Protein AF-A0A511AZ63-F1 (afdb_monomer_lite)

Organism: NCBI:txid656744

Foldseek 3Di:
DDDDPPPVVVVVVVVVVVVVVVVVVVVVVVVVVVVVVVVVVVVVQVVLLVVLLVVLVVLLVVLQVLVVQLLVLLVVLVVVLVCVVVVNDDPVRNLVSLQVSLVSNLVSLLSSLVSLVVSLVSLVPDPHDPVSSLVSNVSSLVSHDPVVVCCLLPVVRCPVSCVSCVVNNPPVVCSSVSCLVSVVSCVVVVHPVVSNVVSVVVVSCVVNVPD

Secondary structure (DSSP, 8-state):
----SSHHHHHHHHHHHHHHHHHHHHHHHHHHHHHHHHHHHHHHHHHHHHHHHHHHHHHHHHHHHHHHHHHHHHHHHHHHHHHHHTT-S-HHHHHHHHHHHHHHHHHHHHHHHHHHHHHHHHHHTSSS-HHHHHHHHHHHHHTS-HHHHHHHHH-TTTHHHHHHTGGG-TTHHHHTHHHHHHHHHHHHTTTTHHHHHHHHHTTTTGGGS--

Sequence (211 aa):
MCSGENTEKWGDLATWAGSGVSCLALIAAITATIWSKNASDVANENSTFLSLNSLVELESQKFSLEYEKMKNNVIDFKQKIRCIHAGSISIEETHRFSLEAWGEINRNSLKMNHIFIKAKDNILYAKISSSSREKLMKNFLESIDYEFIFEALFQNLTKDVIECCKENFFGSEMFYENYKSIVLEMNNFGMYSLLFDQAKKNGNIDYLKSV

Radius of gyration: 32.26 Å; chains: 1; bounding box: 73×32×116 Å

pLDDT: mean 83.82, std 12.58, range [35.44, 96.94]

Structure (mmCIF, N/CA/C/O backbone):
data_AF-A0A511AZ63-F1
#
_entry.id   AF-A0A511AZ63-F1
#
loop_
_atom_site.group_PDB
_atom_site.id
_atom_site.type_symbol
_atom_site.label_atom_id
_atom_site.label_alt_id
_atom_site.label_comp_id
_atom_site.label_asym_id
_atom_site.label_entity_id
_atom_site.label_seq_id
_atom_site.pdbx_PDB_ins_code
_atom_site.Cartn_x
_atom_site.Cartn_y
_atom_site.Cartn_z
_atom_site.occupancy
_atom_site.B_iso_or_equiv
_atom_site.auth_seq_id
_atom_site.auth_comp_id
_atom_site.auth_asym_id
_atom_site.auth_atom_id
_atom_site.pdbx_PDB_model_num
ATOM 1 N N . MET A 1 1 ? -48.445 -8.341 84.308 1.00 40.50 1 MET A N 1
ATOM 2 C CA . MET A 1 1 ? -48.831 -8.499 82.892 1.00 40.50 1 MET A CA 1
ATOM 3 C C . MET A 1 1 ? -48.084 -7.432 82.118 1.00 40.50 1 MET A C 1
ATOM 5 O O . MET A 1 1 ? -48.516 -6.292 82.094 1.00 40.50 1 MET A O 1
ATOM 9 N N . CYS A 1 2 ? -46.892 -7.771 81.633 1.00 47.88 2 CYS A N 1
ATOM 10 C CA . CYS A 1 2 ? -46.063 -6.873 80.835 1.00 47.88 2 CYS A CA 1
ATOM 11 C C . CYS A 1 2 ? -46.091 -7.327 79.378 1.00 47.88 2 CYS A C 1
ATOM 13 O O . CYS A 1 2 ? -46.213 -8.523 79.121 1.00 47.88 2 CYS A O 1
ATOM 15 N N . SER A 1 3 ? -45.807 -6.370 78.496 1.00 47.50 3 SER A N 1
ATOM 16 C CA . SER A 1 3 ? -45.316 -6.551 77.126 1.00 47.50 3 SER A CA 1
ATOM 17 C C . SER A 1 3 ? -46.386 -6.599 76.036 1.00 47.50 3 SER A C 1
ATOM 19 O O . SER A 1 3 ? -46.916 -7.655 75.708 1.00 47.50 3 SER A O 1
ATOM 21 N N . GLY A 1 4 ? -46.644 -5.434 75.437 1.00 49.94 4 GLY A N 1
ATOM 22 C CA . GLY A 1 4 ? -47.417 -5.305 74.197 1.00 49.94 4 GLY A CA 1
ATOM 23 C C . GLY A 1 4 ? -47.075 -4.079 73.338 1.00 49.94 4 GLY A C 1
ATOM 24 O O . GLY A 1 4 ? -47.378 -4.084 72.157 1.00 49.94 4 GLY A O 1
ATOM 25 N N . GLU A 1 5 ? -46.402 -3.051 73.868 1.00 49.34 5 GLU A N 1
ATOM 26 C CA . GLU A 1 5 ? -46.324 -1.744 73.179 1.00 49.34 5 GLU A CA 1
ATOM 27 C C . GLU A 1 5 ? -45.046 -1.460 72.374 1.00 49.34 5 GLU A C 1
ATOM 29 O O . GLU A 1 5 ? -44.965 -0.435 71.703 1.00 49.34 5 GLU A O 1
ATOM 34 N N . ASN A 1 6 ? -44.043 -2.344 72.376 1.00 51.75 6 ASN A N 1
ATOM 35 C CA . ASN A 1 6 ? -42.786 -2.053 71.672 1.00 51.75 6 ASN A CA 1
ATOM 36 C C . ASN A 1 6 ? -42.679 -2.667 70.271 1.00 51.75 6 ASN A C 1
ATOM 38 O O . ASN A 1 6 ? -41.816 -2.241 69.515 1.00 51.75 6 ASN A O 1
ATOM 42 N N . THR A 1 7 ? -43.516 -3.630 69.882 1.00 51.81 7 THR A N 1
ATOM 43 C CA . THR A 1 7 ? -43.310 -4.417 68.649 1.00 51.81 7 THR A CA 1
ATOM 44 C C . THR A 1 7 ? -43.573 -3.658 67.344 1.00 51.81 7 THR A C 1
ATOM 46 O O . THR A 1 7 ? -42.934 -3.971 66.342 1.00 51.81 7 THR A O 1
ATOM 49 N N . GLU A 1 8 ? -44.422 -2.625 67.337 1.00 52.34 8 GLU A N 1
ATOM 50 C CA . GLU A 1 8 ? -44.726 -1.850 66.118 1.00 52.34 8 GLU A CA 1
ATOM 51 C C . GLU A 1 8 ? -43.558 -0.955 65.667 1.00 52.34 8 GLU A C 1
ATOM 53 O O . GLU A 1 8 ? -43.240 -0.902 64.480 1.00 52.34 8 GLU A O 1
ATOM 58 N N . LYS A 1 9 ? -42.826 -0.332 66.604 1.00 52.78 9 LYS A N 1
ATOM 59 C CA . LYS A 1 9 ? -41.678 0.539 66.273 1.00 52.78 9 LYS A CA 1
ATOM 60 C C . LYS A 1 9 ? -40.495 -0.211 65.655 1.00 52.78 9 LYS A C 1
ATOM 62 O O . LYS A 1 9 ? -39.755 0.368 64.863 1.00 52.78 9 LYS A O 1
ATOM 67 N N . TRP A 1 10 ? -40.302 -1.484 66.005 1.00 54.12 10 TRP A N 1
ATOM 68 C CA . TRP A 1 10 ? -39.239 -2.315 65.425 1.00 54.12 10 TRP A CA 1
ATOM 69 C C . TRP A 1 10 ? -39.608 -2.849 64.035 1.00 54.12 10 TRP A C 1
ATOM 71 O O . TRP A 1 10 ? -38.717 -3.019 63.204 1.00 54.12 10 TRP A O 1
ATOM 81 N N . GLY A 1 11 ? -40.901 -3.066 63.761 1.00 58.62 11 GLY A N 1
ATOM 82 C CA . GLY A 1 11 ? -41.400 -3.501 62.452 1.00 58.62 11 GLY A CA 1
ATOM 83 C C . GLY A 1 11 ? -41.212 -2.447 61.358 1.00 58.62 11 GLY A C 1
ATOM 84 O O . GLY A 1 11 ? -40.730 -2.766 60.269 1.00 58.62 11 GLY A O 1
ATOM 85 N N . ASP A 1 12 ? -41.489 -1.178 61.667 1.00 59.16 12 ASP A N 1
ATOM 86 C CA . ASP A 1 12 ? -41.253 -0.071 60.730 1.00 59.16 12 ASP A CA 1
ATOM 87 C C . ASP A 1 12 ? -39.757 0.131 60.457 1.00 59.16 12 ASP A C 1
ATOM 89 O O . ASP A 1 12 ? -39.345 0.245 59.301 1.00 59.16 12 ASP A O 1
ATOM 93 N N . LEU A 1 13 ? -38.906 0.083 61.489 1.00 60.66 13 LEU A N 1
ATOM 94 C CA . LEU A 1 13 ? -37.457 0.235 61.319 1.00 60.66 13 LEU A CA 1
ATOM 95 C C . LEU A 1 13 ? -36.847 -0.897 60.473 1.00 60.66 13 LEU A C 1
ATOM 97 O O . LEU A 1 13 ? -35.981 -0.648 59.634 1.00 60.66 13 LEU A O 1
ATOM 101 N N . ALA A 1 14 ? -37.318 -2.134 60.664 1.00 67.75 14 ALA A N 1
ATOM 102 C CA . ALA A 1 14 ? -36.893 -3.293 59.879 1.00 67.75 14 ALA A CA 1
ATOM 103 C C . ALA A 1 14 ? -37.329 -3.190 58.408 1.00 67.75 14 ALA A C 1
ATOM 105 O O . ALA A 1 14 ? -36.574 -3.573 57.514 1.00 67.75 14 ALA A O 1
ATOM 106 N N . THR A 1 15 ? -38.507 -2.620 58.144 1.00 69.12 15 THR A N 1
ATOM 107 C CA . THR A 1 15 ? -39.026 -2.413 56.783 1.00 69.12 15 THR A CA 1
ATOM 108 C C . THR A 1 15 ? -38.248 -1.320 56.044 1.00 69.12 15 THR A C 1
ATOM 110 O O . THR A 1 15 ? -37.902 -1.491 54.874 1.00 69.12 15 THR A O 1
ATOM 113 N N . TRP A 1 16 ? -37.883 -0.234 56.736 1.00 72.38 16 TRP A N 1
ATOM 114 C CA . TRP A 1 16 ? -37.006 0.819 56.206 1.00 72.38 16 TRP A CA 1
ATOM 115 C C . TRP A 1 16 ? -35.566 0.339 55.977 1.00 72.38 16 TRP A C 1
ATOM 117 O O . TRP A 1 16 ? -34.960 0.651 54.951 1.00 72.38 16 TRP A O 1
ATOM 127 N N . ALA A 1 17 ? -35.015 -0.459 56.895 1.00 73.19 17 ALA A N 1
ATOM 128 C CA . ALA A 1 17 ? -33.696 -1.063 56.715 1.00 73.19 17 ALA A CA 1
ATOM 129 C C . ALA A 1 17 ? -33.691 -2.067 55.548 1.00 73.19 17 ALA A C 1
ATOM 131 O O . ALA A 1 17 ? -32.782 -2.050 54.719 1.00 73.19 17 ALA A O 1
ATOM 132 N N . GLY A 1 18 ? -34.733 -2.897 55.434 1.00 73.12 18 GLY A N 1
ATOM 133 C CA . GLY A 1 18 ? -34.903 -3.857 54.344 1.00 73.12 18 GLY A CA 1
ATOM 134 C C . GLY A 1 18 ? -35.032 -3.188 52.976 1.00 73.12 18 GLY A C 1
ATOM 135 O O . GLY A 1 18 ? -34.349 -3.588 52.031 1.00 73.12 18 GLY A O 1
ATOM 136 N N . SER A 1 19 ? -35.838 -2.129 52.858 1.00 76.69 19 SER A N 1
ATOM 137 C CA . SER A 1 19 ? -35.984 -1.374 51.605 1.00 76.69 19 SER A CA 1
ATOM 138 C C . SER A 1 19 ? -34.699 -0.628 51.220 1.00 76.69 19 SER A C 1
ATOM 140 O O . SER A 1 19 ? -34.324 -0.630 50.046 1.00 76.69 19 SER A O 1
ATOM 142 N N . GLY A 1 20 ? -33.961 -0.090 52.198 1.00 77.31 20 GLY A N 1
ATOM 143 C CA . GLY A 1 20 ? -32.645 0.519 51.986 1.00 77.31 20 GLY A CA 1
ATOM 144 C C . GLY A 1 20 ? -31.604 -0.470 51.452 1.00 77.31 20 GLY A C 1
ATOM 145 O O . GLY A 1 20 ? -30.942 -0.192 50.451 1.00 77.31 20 GLY A O 1
ATOM 146 N N . VAL A 1 21 ? -31.504 -1.657 52.058 1.00 81.88 21 VAL A N 1
ATOM 147 C CA . VAL A 1 21 ? -30.599 -2.727 51.595 1.00 81.88 21 VAL A CA 1
ATOM 148 C C . VAL A 1 21 ? -30.997 -3.227 50.203 1.00 81.88 21 VAL A C 1
ATOM 150 O O . VAL A 1 21 ? -30.129 -3.437 49.358 1.00 81.88 21 VAL A O 1
ATOM 153 N N . SER A 1 22 ? -32.298 -3.344 49.925 1.00 79.44 22 SER A N 1
ATOM 154 C CA . SER A 1 22 ? -32.818 -3.738 48.607 1.00 79.44 22 SER A CA 1
ATOM 155 C C . SER A 1 22 ? -32.453 -2.724 47.516 1.00 79.44 22 SER A C 1
ATOM 157 O O . SER A 1 22 ? -32.034 -3.104 46.424 1.00 79.44 22 SER A O 1
ATOM 159 N N . CYS A 1 23 ? -32.569 -1.426 47.815 1.00 81.38 23 CYS A N 1
ATOM 160 C CA . CYS A 1 23 ? -32.193 -0.346 46.903 1.00 81.38 23 CYS A CA 1
ATOM 161 C C . CYS A 1 23 ? -30.683 -0.351 46.614 1.00 81.38 23 CYS A C 1
ATOM 163 O O . CYS A 1 23 ? -30.270 -0.274 45.457 1.00 81.38 23 CYS A O 1
ATOM 165 N N . LEU A 1 24 ? -29.850 -0.529 47.645 1.00 87.12 24 LEU A N 1
ATOM 166 C CA . LEU A 1 24 ? -28.398 -0.655 47.484 1.00 87.12 24 LEU A CA 1
ATOM 167 C C . LEU A 1 24 ? -28.011 -1.891 46.664 1.00 87.12 24 LEU A C 1
ATOM 169 O O . LEU A 1 24 ? -27.142 -1.799 45.797 1.00 87.12 24 LEU A O 1
ATOM 173 N N . ALA A 1 25 ? -28.679 -3.025 46.888 1.00 87.19 25 ALA A N 1
ATOM 174 C CA . ALA A 1 25 ? -28.475 -4.238 46.101 1.00 87.19 25 ALA A CA 1
ATOM 175 C C . ALA A 1 25 ? -28.846 -4.029 44.623 1.00 87.19 25 ALA A C 1
ATOM 177 O O . ALA A 1 25 ? -28.117 -4.477 43.739 1.00 87.19 25 ALA A O 1
ATOM 178 N N . LEU A 1 26 ? -29.928 -3.294 44.339 1.00 87.12 26 LEU A N 1
ATOM 179 C CA . LEU A 1 26 ? -30.325 -2.950 42.973 1.00 87.12 26 LEU A CA 1
ATOM 180 C C . LEU A 1 26 ? -29.300 -2.032 42.294 1.00 87.12 26 LEU A C 1
ATOM 182 O O . LEU A 1 26 ? -28.913 -2.286 41.155 1.00 87.12 26 LEU A O 1
ATOM 186 N N . ILE A 1 27 ? -28.819 -0.999 42.991 1.00 88.50 27 ILE A N 1
ATOM 187 C CA . ILE A 1 27 ? -27.774 -0.103 42.473 1.00 88.50 27 ILE A CA 1
ATOM 188 C C . ILE A 1 27 ? -26.500 -0.899 42.172 1.00 88.50 27 ILE A C 1
ATOM 190 O O . ILE A 1 27 ? -25.939 -0.748 41.090 1.00 88.50 27 ILE A O 1
ATOM 194 N N . ALA A 1 28 ? -26.079 -1.785 43.080 1.00 87.19 28 ALA A N 1
ATOM 195 C CA . ALA A 1 28 ? -24.918 -2.650 42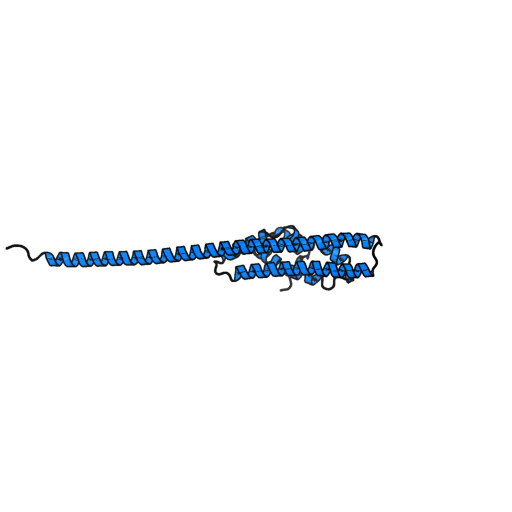.882 1.00 87.19 28 ALA A CA 1
ATOM 196 C C . ALA A 1 28 ? -25.090 -3.611 41.690 1.00 87.19 28 ALA A C 1
ATOM 198 O O . ALA A 1 28 ? -24.151 -3.828 40.926 1.00 87.19 28 ALA A O 1
ATOM 199 N N . ALA A 1 29 ? -26.292 -4.158 41.485 1.00 87.12 29 ALA A N 1
ATOM 200 C CA . ALA A 1 29 ? -26.589 -5.009 40.335 1.00 87.12 29 ALA A CA 1
ATOM 201 C C . ALA A 1 29 ? -26.549 -4.226 39.011 1.00 87.12 29 ALA A C 1
ATOM 203 O O . ALA A 1 29 ? -25.996 -4.705 38.018 1.00 87.12 29 ALA A O 1
ATOM 204 N N . ILE A 1 30 ? -27.086 -3.001 38.992 1.00 86.88 30 ILE A N 1
ATOM 205 C CA . ILE A 1 30 ? -27.048 -2.121 37.817 1.00 86.88 30 ILE A CA 1
ATOM 206 C C . ILE A 1 30 ? -25.603 -1.733 37.489 1.00 86.88 30 ILE A C 1
ATOM 208 O O . ILE A 1 30 ? -25.189 -1.854 36.335 1.00 86.88 30 ILE A O 1
ATOM 212 N N . THR A 1 31 ? -24.808 -1.318 38.481 1.00 88.31 31 THR A N 1
ATOM 213 C CA . THR A 1 31 ? -23.403 -0.944 38.259 1.00 88.31 31 THR A CA 1
ATOM 214 C C . THR A 1 31 ? -22.566 -2.134 37.799 1.00 88.31 31 THR A C 1
ATOM 216 O O . THR A 1 31 ? -21.800 -1.991 36.846 1.00 88.31 31 THR A O 1
ATOM 219 N N . ALA A 1 32 ? -22.769 -3.321 38.379 1.00 88.62 32 ALA A N 1
ATOM 220 C CA . ALA A 1 32 ? -22.121 -4.553 37.932 1.00 88.62 32 ALA A CA 1
ATOM 221 C C . ALA A 1 32 ? -22.497 -4.917 36.487 1.00 88.62 32 ALA A C 1
ATOM 223 O O . ALA A 1 32 ? -21.629 -5.305 35.706 1.00 88.62 32 ALA A O 1
ATOM 224 N N . THR A 1 33 ? -23.763 -4.738 36.098 1.00 87.69 33 THR A N 1
ATOM 225 C CA . THR A 1 33 ? -24.225 -4.992 34.723 1.00 87.69 33 THR A CA 1
ATOM 226 C C . THR A 1 33 ? -23.579 -4.024 33.731 1.00 87.69 33 THR A C 1
ATOM 228 O O . THR A 1 33 ? -23.122 -4.443 32.669 1.00 87.69 33 THR A O 1
ATOM 231 N N . ILE A 1 34 ? -23.480 -2.738 34.084 1.00 89.38 34 ILE A N 1
ATOM 232 C CA . ILE A 1 34 ? -22.811 -1.724 33.255 1.00 89.38 34 ILE A CA 1
ATOM 233 C C . ILE A 1 34 ? -21.321 -2.046 33.112 1.00 89.38 34 ILE A C 1
ATOM 235 O O . ILE A 1 34 ? -20.789 -2.012 32.006 1.00 89.38 34 ILE A O 1
ATOM 239 N N . TRP A 1 35 ? -20.644 -2.400 34.205 1.00 88.75 35 TRP A N 1
ATOM 240 C CA . TRP A 1 35 ? -19.234 -2.791 34.167 1.00 88.75 35 TRP A CA 1
ATOM 241 C C . TRP A 1 35 ? -19.001 -4.056 33.347 1.00 88.75 35 TRP A C 1
ATOM 243 O O . TRP A 1 35 ? -18.077 -4.092 32.540 1.00 88.75 35 TRP A O 1
ATOM 253 N N . SER A 1 36 ? -19.856 -5.066 33.504 1.00 86.94 36 SER A N 1
ATOM 254 C CA . SER A 1 36 ? -19.786 -6.301 32.725 1.00 86.94 36 SER A CA 1
ATOM 255 C C . SER A 1 36 ? -19.986 -6.034 31.233 1.00 86.94 36 SER A C 1
ATOM 257 O O . SER A 1 36 ? -19.206 -6.525 30.419 1.00 86.94 36 SER A O 1
ATOM 259 N N . LYS A 1 37 ? -20.960 -5.190 30.871 1.00 90.00 37 LYS A N 1
ATOM 260 C CA . LYS A 1 37 ? -21.179 -4.775 29.484 1.00 90.00 37 LYS A CA 1
ATOM 261 C C . LYS A 1 37 ? -19.971 -4.024 28.924 1.00 90.00 37 LYS A C 1
ATOM 263 O O . LYS A 1 37 ? -19.476 -4.398 27.870 1.00 90.00 37 LYS A O 1
ATOM 268 N N . ASN A 1 38 ? -19.452 -3.035 29.650 1.00 87.75 38 ASN A N 1
ATOM 269 C CA . ASN A 1 38 ? -18.282 -2.272 29.215 1.00 87.75 38 ASN A CA 1
ATOM 270 C C . ASN A 1 38 ? -17.052 -3.176 29.036 1.00 87.75 38 ASN A C 1
ATOM 272 O O . ASN A 1 38 ? -16.336 -3.049 28.049 1.00 87.75 38 ASN A O 1
ATOM 276 N N . ALA A 1 39 ? -16.821 -4.118 29.955 1.00 85.94 39 ALA A N 1
ATOM 277 C CA . ALA A 1 39 ? -15.734 -5.087 29.835 1.00 85.94 39 ALA A CA 1
ATOM 278 C C . ALA A 1 39 ? -15.919 -6.010 28.618 1.00 85.94 39 ALA A C 1
ATOM 280 O O . ALA A 1 39 ? -14.954 -6.286 27.908 1.00 85.94 39 ALA A O 1
ATOM 281 N N . SER A 1 40 ? -17.153 -6.450 28.349 1.00 88.81 40 SER A N 1
ATOM 282 C CA . SER A 1 40 ? -17.493 -7.252 27.169 1.00 88.81 40 SER A CA 1
ATOM 283 C C . SER A 1 40 ? -17.285 -6.477 25.867 1.00 88.81 40 SER A C 1
ATOM 285 O O . SER A 1 40 ? -16.719 -7.021 24.921 1.00 88.81 40 SER A O 1
ATOM 287 N N . ASP A 1 41 ? -17.709 -5.215 25.811 1.00 86.81 41 ASP A N 1
ATOM 288 C CA . ASP A 1 41 ? -17.553 -4.356 24.634 1.00 86.81 41 ASP A CA 1
ATOM 289 C C . ASP A 1 41 ? -16.064 -4.106 24.341 1.00 86.81 41 ASP A C 1
ATOM 291 O O . ASP A 1 41 ? -15.628 -4.250 23.198 1.00 86.81 41 ASP A O 1
ATOM 295 N N . VAL A 1 42 ? -15.256 -3.852 25.379 1.00 86.50 42 VAL A N 1
ATOM 296 C CA . VAL A 1 42 ? -13.793 -3.712 25.263 1.00 86.50 42 VAL A CA 1
ATOM 297 C C . VAL A 1 42 ? -13.133 -5.016 24.806 1.00 86.50 42 VAL A C 1
ATOM 299 O O . VAL A 1 42 ? -12.266 -4.993 23.933 1.00 86.50 42 VAL A O 1
ATOM 302 N N . ALA A 1 43 ? -13.532 -6.166 25.356 1.00 86.62 43 ALA A N 1
ATOM 303 C CA . ALA A 1 43 ? -12.997 -7.462 24.939 1.00 86.62 43 ALA A CA 1
ATOM 304 C C . ALA A 1 43 ? -13.336 -7.772 23.471 1.00 86.62 43 ALA A C 1
ATOM 306 O O . ALA A 1 43 ? -12.480 -8.245 22.719 1.00 86.62 43 ALA A O 1
ATOM 307 N N . ASN A 1 44 ? -14.562 -7.457 23.047 1.00 88.06 44 ASN A N 1
ATOM 308 C CA . ASN A 1 44 ? -15.004 -7.635 21.671 1.00 88.06 44 ASN A CA 1
ATOM 309 C C . ASN A 1 44 ? -14.242 -6.711 20.708 1.00 88.06 44 ASN A C 1
ATOM 311 O O . ASN A 1 44 ? -13.752 -7.176 19.675 1.00 88.06 44 ASN A O 1
ATOM 315 N N . GLU A 1 45 ? -14.057 -5.436 21.068 1.00 87.06 45 GLU A N 1
ATOM 316 C CA . GLU A 1 45 ? -13.230 -4.507 20.290 1.00 87.06 45 GLU A CA 1
ATOM 317 C C . GLU A 1 45 ? -11.788 -5.014 20.173 1.00 87.06 45 GLU A C 1
ATOM 319 O O . GLU A 1 45 ? -11.252 -5.062 19.068 1.00 87.06 45 GLU A O 1
ATOM 324 N N . ASN A 1 46 ? -11.179 -5.467 21.273 1.00 89.06 46 ASN A N 1
ATOM 325 C CA . ASN A 1 46 ? -9.804 -5.963 21.263 1.00 89.06 46 ASN A CA 1
ATOM 326 C C . ASN A 1 46 ? -9.648 -7.225 20.397 1.00 89.06 46 ASN A C 1
ATOM 328 O O . ASN A 1 46 ? -8.696 -7.344 19.629 1.00 89.06 46 ASN A O 1
ATOM 332 N N . SER A 1 47 ? -10.608 -8.151 20.460 1.00 90.88 47 SER A N 1
ATOM 333 C CA . SER A 1 47 ? -10.602 -9.343 19.601 1.00 90.88 47 SER A CA 1
ATOM 334 C C . SER A 1 47 ? -10.728 -8.987 18.114 1.00 90.88 47 SER A C 1
ATOM 336 O O . SER A 1 47 ? -9.990 -9.516 17.279 1.00 90.88 47 SER A O 1
ATOM 338 N N . THR A 1 48 ? -11.598 -8.024 17.790 1.00 90.00 48 THR A N 1
ATOM 339 C CA . THR A 1 48 ? -11.790 -7.523 16.424 1.00 90.00 48 THR A CA 1
ATOM 340 C C . THR A 1 48 ? -10.527 -6.820 15.932 1.00 90.00 48 THR A C 1
ATOM 342 O O . THR A 1 48 ? -10.089 -7.055 14.808 1.00 90.00 48 THR A O 1
ATOM 345 N N . PHE A 1 49 ? -9.900 -6.009 16.787 1.00 91.75 49 PHE A N 1
ATOM 346 C CA . PHE A 1 49 ? -8.640 -5.337 16.494 1.00 91.75 49 PHE A CA 1
ATOM 347 C C . PHE A 1 49 ? -7.520 -6.334 16.185 1.00 91.75 49 PHE A C 1
ATOM 349 O O . PHE A 1 49 ? -6.858 -6.188 15.165 1.00 91.75 49 PHE A O 1
ATOM 356 N N . LEU A 1 50 ? -7.337 -7.373 17.006 1.00 92.12 50 LEU A N 1
ATOM 357 C CA . LEU A 1 50 ? -6.310 -8.395 16.774 1.00 92.12 50 LEU A CA 1
ATOM 358 C C . LEU A 1 50 ? -6.530 -9.144 15.454 1.00 92.12 50 LEU A C 1
ATOM 360 O O . LEU A 1 50 ? -5.586 -9.338 14.688 1.00 92.12 50 LEU A O 1
ATOM 364 N N . SER A 1 51 ? -7.778 -9.519 15.157 1.00 93.06 51 SER A N 1
ATOM 365 C CA . SER A 1 51 ? -8.115 -10.173 13.889 1.00 93.06 51 SER A CA 1
ATOM 366 C C . SER A 1 51 ? -7.834 -9.270 12.686 1.00 93.06 51 SER A C 1
ATOM 368 O O . SER A 1 51 ? -7.320 -9.742 11.673 1.00 93.06 51 SER A O 1
ATOM 370 N N . LEU A 1 52 ? -8.171 -7.983 12.780 1.00 93.19 52 LEU A N 1
ATOM 371 C CA . LEU A 1 52 ? -7.906 -7.018 11.715 1.00 93.19 52 LEU A CA 1
ATOM 372 C C . LEU A 1 52 ? -6.420 -6.719 11.576 1.00 93.19 52 LEU A C 1
ATOM 374 O O . LEU A 1 52 ? -5.951 -6.569 10.456 1.00 93.19 52 LEU A O 1
ATOM 378 N N . ASN A 1 53 ? -5.672 -6.679 12.677 1.00 93.62 53 ASN A N 1
ATOM 379 C CA . ASN A 1 53 ? -4.230 -6.474 12.640 1.00 93.62 53 ASN A CA 1
ATOM 380 C C . ASN A 1 53 ? -3.532 -7.614 11.889 1.00 93.62 53 ASN A C 1
ATOM 382 O O . ASN A 1 53 ? -2.736 -7.354 10.996 1.00 93.62 53 ASN A O 1
ATOM 386 N N . SER A 1 54 ? -3.908 -8.868 12.156 1.00 94.06 54 SER A N 1
ATOM 387 C CA . SER A 1 54 ? -3.389 -10.013 11.395 1.00 94.06 54 SER A CA 1
ATOM 388 C C . SER A 1 54 ? -3.748 -9.938 9.903 1.00 94.06 54 SER A C 1
ATOM 390 O O . SER A 1 54 ? -2.923 -10.250 9.044 1.00 94.06 54 SER A O 1
ATOM 392 N N . LEU A 1 55 ? -4.961 -9.482 9.571 1.00 94.12 55 LEU A N 1
ATOM 393 C CA . LEU A 1 55 ? -5.360 -9.264 8.179 1.00 94.12 55 LEU A CA 1
ATOM 394 C C . LEU A 1 55 ? -4.541 -8.143 7.520 1.00 94.12 55 LEU A C 1
ATOM 396 O O . LEU A 1 55 ? -4.117 -8.291 6.378 1.00 94.12 55 LEU A O 1
ATOM 400 N N . VAL A 1 56 ? -4.299 -7.047 8.236 1.00 93.44 56 VAL A N 1
ATOM 401 C CA . VAL A 1 56 ? -3.473 -5.921 7.787 1.00 93.44 56 VAL A CA 1
ATOM 402 C C . VAL A 1 56 ? -2.041 -6.360 7.510 1.00 93.44 56 VAL A C 1
ATOM 404 O O . VAL A 1 56 ? -1.516 -6.034 6.451 1.00 93.44 56 VAL A O 1
ATOM 407 N N . GLU A 1 57 ? -1.441 -7.146 8.402 1.00 94.00 57 GLU A N 1
ATOM 408 C CA . GLU A 1 57 ? -0.105 -7.722 8.212 1.00 94.00 57 GLU A CA 1
ATOM 409 C C . GLU A 1 57 ? -0.044 -8.631 6.977 1.00 94.00 57 GLU A C 1
ATOM 411 O O . GLU A 1 57 ? 0.908 -8.597 6.202 1.00 94.00 57 GLU A O 1
ATOM 416 N N . LEU A 1 58 ? -1.081 -9.435 6.747 1.00 95.81 58 LEU A N 1
ATOM 417 C CA . LEU A 1 58 ? -1.139 -10.310 5.581 1.00 95.81 58 LEU A CA 1
ATOM 418 C C . LEU A 1 58 ? -1.313 -9.524 4.272 1.00 95.81 58 LEU A C 1
ATOM 420 O O . LEU A 1 58 ? -0.709 -9.867 3.254 1.00 95.81 58 LEU A O 1
ATOM 424 N N . GLU A 1 59 ? -2.139 -8.479 4.266 1.00 95.38 59 GLU A N 1
ATOM 425 C CA . GLU A 1 59 ? -2.295 -7.620 3.090 1.00 95.38 59 GLU A CA 1
ATOM 426 C C . GLU A 1 59 ? -1.031 -6.772 2.843 1.00 95.38 59 GLU A C 1
ATOM 428 O O . GLU A 1 59 ? -0.640 -6.618 1.688 1.00 95.38 59 GLU A O 1
ATOM 433 N N . SER A 1 60 ? -0.321 -6.311 3.881 1.00 94.75 60 SER A N 1
ATOM 434 C CA . SER A 1 60 ? 0.955 -5.600 3.704 1.00 94.75 60 SER A CA 1
ATOM 435 C C . SER A 1 60 ? 2.052 -6.520 3.156 1.00 94.75 60 SER A C 1
ATOM 437 O O . SER A 1 60 ? 2.779 -6.136 2.245 1.00 94.75 60 SER A O 1
ATOM 439 N N . GLN A 1 61 ? 2.110 -7.784 3.585 1.00 95.88 61 GLN A N 1
ATOM 440 C CA . GLN A 1 61 ? 3.015 -8.779 2.992 1.00 95.88 61 GLN A CA 1
ATOM 441 C C . GLN A 1 61 ? 2.720 -9.032 1.510 1.00 95.88 61 GLN A C 1
ATOM 443 O O . GLN A 1 61 ? 3.642 -9.123 0.696 1.00 95.88 61 GLN A O 1
ATOM 448 N N . LYS A 1 62 ? 1.440 -9.134 1.129 1.00 96.69 62 LYS A N 1
ATOM 449 C CA . LYS A 1 62 ? 1.054 -9.265 -0.285 1.00 96.69 62 LYS A CA 1
ATOM 450 C C . LYS A 1 62 ? 1.425 -8.026 -1.087 1.00 96.69 62 LYS A C 1
ATOM 452 O O . LYS A 1 62 ? 1.865 -8.168 -2.224 1.00 96.69 62 LYS A O 1
ATOM 457 N N . PHE A 1 63 ? 1.248 -6.840 -0.507 1.00 96.62 63 PHE A N 1
ATOM 458 C CA . PHE A 1 63 ? 1.665 -5.588 -1.124 1.00 96.62 63 PHE A CA 1
ATOM 459 C C . PHE A 1 63 ? 3.164 -5.623 -1.434 1.00 96.62 63 PHE A C 1
ATOM 461 O O . PHE A 1 63 ? 3.549 -5.469 -2.592 1.00 96.62 63 PHE A O 1
ATOM 468 N N . SER A 1 64 ? 3.994 -5.923 -0.432 1.00 94.81 64 SER A N 1
ATOM 469 C CA . SER A 1 64 ? 5.450 -5.994 -0.592 1.00 94.81 64 SER A CA 1
ATOM 470 C C . SER A 1 64 ? 5.867 -7.061 -1.606 1.00 94.81 64 SER A C 1
ATOM 472 O O . SER A 1 64 ? 6.759 -6.829 -2.415 1.00 94.81 64 SER A O 1
ATOM 474 N N . LEU A 1 65 ? 5.176 -8.205 -1.646 1.00 96.25 65 LEU A N 1
ATOM 475 C CA . LEU A 1 65 ? 5.421 -9.235 -2.656 1.00 96.25 65 LEU A CA 1
ATOM 476 C C . LEU A 1 65 ? 5.136 -8.743 -4.085 1.00 96.25 65 LEU A C 1
ATOM 478 O O . LEU A 1 65 ? 5.884 -9.064 -5.007 1.00 96.25 65 LEU A O 1
ATOM 482 N N . GLU A 1 66 ? 4.046 -8.005 -4.300 1.00 96.06 66 GLU A N 1
ATOM 483 C CA . GLU A 1 66 ? 3.734 -7.445 -5.620 1.00 96.06 66 GLU A CA 1
ATOM 484 C C . GLU A 1 66 ? 4.702 -6.318 -6.007 1.00 96.06 66 GLU A C 1
ATOM 486 O O . GLU A 1 66 ? 5.086 -6.240 -7.176 1.00 96.06 66 GLU A O 1
ATOM 491 N N . TYR A 1 67 ? 5.167 -5.522 -5.039 1.00 95.50 67 TYR A N 1
ATOM 492 C CA . TYR A 1 67 ? 6.225 -4.535 -5.260 1.00 95.50 67 TYR A CA 1
ATOM 493 C C . TYR A 1 67 ? 7.537 -5.197 -5.694 1.00 95.50 67 TYR A C 1
ATOM 495 O O . TYR A 1 67 ? 8.121 -4.811 -6.704 1.00 95.50 67 TYR A O 1
ATOM 503 N N . GLU A 1 68 ? 7.963 -6.258 -5.009 1.00 95.44 68 GLU A N 1
ATOM 504 C CA . GLU A 1 68 ? 9.180 -6.995 -5.364 1.00 95.44 68 GLU A CA 1
ATOM 505 C C . GLU A 1 68 ? 9.085 -7.648 -6.750 1.00 95.44 68 GLU A C 1
ATOM 507 O O . GLU A 1 68 ? 10.043 -7.630 -7.525 1.00 95.44 68 GLU A O 1
ATOM 512 N N . LYS A 1 69 ? 7.914 -8.177 -7.131 1.00 95.38 69 LYS A N 1
ATOM 513 C CA . LYS A 1 69 ? 7.690 -8.666 -8.504 1.00 95.38 69 LYS A CA 1
ATOM 514 C C . LYS A 1 69 ? 7.846 -7.546 -9.528 1.00 95.38 69 LYS A C 1
ATOM 516 O O . LYS A 1 69 ? 8.560 -7.724 -10.512 1.00 95.38 69 LYS A O 1
ATOM 521 N N . MET A 1 70 ? 7.223 -6.394 -9.281 1.00 94.25 70 MET A N 1
ATOM 522 C CA . MET A 1 70 ? 7.349 -5.226 -10.152 1.00 94.25 70 MET A CA 1
ATOM 523 C C . MET A 1 70 ? 8.811 -4.790 -10.285 1.00 94.25 70 MET A C 1
ATOM 525 O O . MET A 1 70 ? 9.296 -4.572 -11.394 1.00 94.25 70 MET A O 1
ATOM 529 N N . LYS A 1 71 ? 9.531 -4.715 -9.163 1.00 94.25 71 LYS A N 1
ATOM 530 C CA . LYS A 1 71 ? 10.948 -4.354 -9.110 1.00 94.25 71 LYS A CA 1
ATOM 531 C C . LYS A 1 71 ? 11.805 -5.288 -9.955 1.00 94.25 71 LYS A C 1
ATOM 533 O O . LYS A 1 71 ? 12.582 -4.823 -10.788 1.00 94.25 71 LYS A O 1
ATOM 538 N N . ASN A 1 72 ? 11.613 -6.595 -9.805 1.00 93.75 72 ASN A N 1
ATOM 539 C CA . ASN A 1 72 ? 12.320 -7.596 -10.599 1.00 93.75 72 ASN A CA 1
ATOM 540 C C . ASN A 1 72 ? 11.995 -7.487 -12.095 1.00 93.75 72 ASN A C 1
ATOM 542 O O . ASN A 1 72 ? 12.912 -7.552 -12.913 1.00 93.75 72 ASN A O 1
ATOM 546 N N . ASN A 1 73 ? 10.734 -7.231 -12.456 1.00 91.00 73 ASN A N 1
ATOM 547 C CA . ASN A 1 73 ? 10.331 -7.011 -13.848 1.00 91.00 73 ASN A CA 1
ATOM 548 C C . ASN A 1 73 ? 11.029 -5.785 -14.457 1.00 91.00 73 ASN A C 1
ATOM 550 O O . ASN A 1 73 ? 11.520 -5.846 -15.584 1.00 91.00 73 ASN A O 1
ATOM 554 N N . VAL A 1 74 ? 11.142 -4.685 -13.707 1.00 90.56 74 VAL A N 1
ATOM 555 C CA . VAL A 1 74 ? 11.878 -3.495 -14.161 1.00 90.56 74 VAL A CA 1
ATOM 556 C C . VAL A 1 74 ? 13.374 -3.778 -14.305 1.00 90.56 74 VAL A C 1
ATOM 558 O O . VAL A 1 74 ? 13.989 -3.326 -15.269 1.00 90.56 74 VAL A O 1
ATOM 561 N N . ILE A 1 75 ? 13.978 -4.524 -13.379 1.00 90.50 75 ILE A N 1
ATOM 562 C CA . ILE A 1 75 ? 15.403 -4.876 -13.448 1.00 90.50 75 ILE A CA 1
ATOM 563 C C . ILE A 1 75 ? 15.691 -5.753 -14.673 1.00 90.50 75 ILE A C 1
ATOM 565 O O . ILE A 1 75 ? 16.624 -5.447 -15.420 1.00 90.50 75 ILE A O 1
ATOM 569 N N . ASP A 1 76 ? 14.885 -6.790 -14.916 1.00 88.75 76 ASP A N 1
ATOM 570 C CA . ASP A 1 76 ? 14.989 -7.637 -16.114 1.00 88.75 76 ASP A CA 1
ATOM 571 C C . ASP A 1 76 ? 14.829 -6.800 -17.393 1.00 88.75 76 ASP A C 1
ATOM 573 O O . ASP A 1 76 ? 15.622 -6.908 -18.334 1.00 88.75 76 ASP A O 1
ATOM 577 N N . PHE A 1 77 ? 13.874 -5.865 -17.390 1.00 86.31 77 PHE A N 1
ATOM 578 C CA . PHE A 1 77 ? 13.679 -4.935 -18.496 1.00 86.31 77 PHE A CA 1
ATOM 579 C C . PHE A 1 77 ? 14.906 -4.051 -18.749 1.00 86.31 77 PHE A C 1
ATOM 581 O O . PHE A 1 77 ? 15.386 -3.969 -19.881 1.00 86.31 77 PHE A O 1
ATOM 588 N N . LYS A 1 78 ? 15.484 -3.451 -17.699 1.00 85.88 78 LYS A N 1
ATOM 589 C CA . LYS A 1 78 ? 16.708 -2.637 -17.807 1.00 85.88 78 LYS A CA 1
ATOM 590 C C . LYS A 1 78 ? 17.882 -3.446 -18.368 1.00 85.88 78 LYS A C 1
ATOM 592 O O . LYS A 1 78 ? 18.666 -2.908 -19.149 1.00 85.88 78 LYS A O 1
ATOM 597 N N . GLN A 1 79 ? 18.022 -4.721 -18.001 1.00 84.50 79 GLN A N 1
ATOM 598 C CA . GLN A 1 79 ? 19.072 -5.587 -18.549 1.00 84.50 79 GLN A CA 1
ATOM 599 C C . GLN A 1 79 ? 18.879 -5.826 -20.047 1.00 84.50 79 GLN A C 1
ATOM 601 O O . GLN A 1 79 ? 19.827 -5.690 -20.820 1.00 84.50 79 GLN A O 1
ATOM 606 N N . LYS A 1 80 ? 17.649 -6.097 -20.477 1.00 81.62 80 LYS A N 1
ATOM 607 C CA . LYS A 1 80 ? 17.336 -6.329 -21.890 1.00 81.62 80 LYS A CA 1
ATOM 608 C C . LYS A 1 80 ? 17.425 -5.061 -22.743 1.00 81.62 80 LYS A C 1
ATOM 610 O O . LYS A 1 80 ? 17.923 -5.153 -23.861 1.00 81.62 80 LYS A O 1
ATOM 615 N N . ILE A 1 81 ? 17.094 -3.875 -22.213 1.00 77.44 81 ILE A N 1
ATOM 616 C CA . ILE A 1 81 ? 17.383 -2.591 -22.891 1.00 77.44 81 ILE A CA 1
ATOM 617 C C . ILE A 1 81 ? 18.877 -2.466 -23.211 1.00 77.44 81 ILE A C 1
ATOM 619 O O . ILE A 1 81 ? 19.243 -2.051 -24.309 1.00 77.44 81 ILE A O 1
ATOM 623 N N . ARG A 1 82 ? 19.769 -2.860 -22.291 1.00 78.56 82 ARG A N 1
ATOM 624 C CA . ARG A 1 82 ? 21.219 -2.819 -22.555 1.00 78.56 82 ARG A CA 1
ATOM 625 C C . ARG A 1 82 ? 21.608 -3.727 -23.725 1.00 78.56 82 ARG A C 1
ATOM 627 O O . ARG A 1 82 ? 22.449 -3.337 -24.529 1.00 78.56 82 ARG A O 1
ATOM 634 N N . CYS A 1 83 ? 20.980 -4.896 -23.854 1.00 77.25 83 CYS A N 1
ATOM 635 C CA . CYS A 1 83 ? 21.183 -5.799 -24.991 1.00 77.25 83 CYS A CA 1
ATOM 636 C C . CYS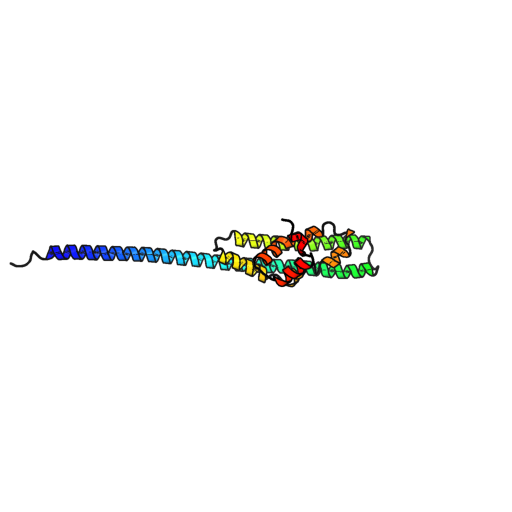 A 1 83 ? 20.638 -5.223 -26.310 1.00 77.25 83 CYS A C 1
ATOM 638 O O . CYS A 1 83 ? 21.275 -5.381 -27.352 1.00 77.25 83 CYS A O 1
ATOM 640 N N . ILE A 1 84 ? 19.506 -4.514 -26.263 1.00 72.81 84 ILE A N 1
ATOM 641 C CA . ILE A 1 84 ? 18.937 -3.797 -27.415 1.00 72.81 84 ILE A CA 1
ATOM 642 C C . ILE A 1 84 ? 19.898 -2.700 -27.885 1.00 72.81 84 ILE A C 1
ATOM 644 O O . ILE A 1 84 ? 20.244 -2.644 -29.062 1.00 72.81 84 ILE A O 1
ATOM 648 N N . HIS A 1 85 ? 20.402 -1.870 -26.966 1.00 73.19 85 HIS A N 1
ATOM 649 C CA . HIS A 1 85 ? 21.363 -0.809 -27.288 1.00 73.19 85 HIS A CA 1
ATOM 650 C C . HIS A 1 85 ? 22.698 -1.342 -27.828 1.00 73.19 85 HIS A C 1
ATOM 652 O O . HIS A 1 85 ? 23.361 -0.660 -28.604 1.00 73.19 85 HIS A O 1
ATOM 658 N N . ALA A 1 86 ? 23.079 -2.571 -27.472 1.00 80.00 86 ALA A N 1
ATOM 659 C CA . ALA A 1 86 ? 24.237 -3.259 -28.041 1.00 80.00 86 ALA A CA 1
ATOM 660 C C . ALA A 1 86 ? 23.985 -3.834 -29.455 1.00 80.00 86 ALA A C 1
ATOM 662 O O . ALA A 1 86 ? 24.842 -4.537 -29.987 1.00 80.00 86 ALA A O 1
ATOM 663 N N . GLY A 1 87 ? 22.814 -3.585 -30.058 1.00 74.81 87 GLY A N 1
ATOM 664 C CA . GLY A 1 87 ? 22.442 -4.073 -31.391 1.00 74.81 87 GLY A CA 1
ATOM 665 C C . GLY A 1 87 ? 22.213 -5.586 -31.462 1.00 74.81 87 GLY A C 1
ATOM 666 O O . GLY A 1 87 ? 22.223 -6.159 -32.546 1.00 74.81 87 GLY A O 1
ATOM 667 N N . SER A 1 88 ? 22.041 -6.246 -30.312 1.00 77.19 88 SER A N 1
ATOM 668 C CA . SER A 1 88 ? 21.924 -7.709 -30.214 1.00 77.19 88 SER A CA 1
ATOM 669 C C . SER A 1 88 ? 20.489 -8.228 -30.375 1.00 77.19 88 SER A C 1
ATOM 671 O O . SER A 1 88 ? 20.281 -9.437 -30.351 1.00 77.19 88 SER A O 1
ATOM 673 N N . ILE A 1 89 ? 19.501 -7.336 -30.498 1.00 72.62 89 ILE A N 1
ATOM 674 C CA . ILE A 1 89 ? 18.067 -7.657 -30.551 1.00 72.62 89 ILE A CA 1
ATOM 675 C C . ILE A 1 89 ? 17.420 -6.817 -31.657 1.00 72.62 89 ILE A C 1
ATOM 677 O O . ILE A 1 89 ? 17.779 -5.653 -31.844 1.00 72.62 89 ILE A O 1
ATOM 681 N N . SER A 1 90 ? 16.480 -7.402 -32.403 1.00 76.31 90 SER A N 1
ATOM 682 C CA . SER A 1 90 ? 15.771 -6.687 -33.468 1.00 76.31 90 SER A CA 1
ATOM 683 C C . SER A 1 90 ? 14.808 -5.618 -32.920 1.00 76.31 90 SER A C 1
ATOM 685 O O . SER A 1 90 ? 14.366 -5.660 -31.768 1.00 76.31 90 SER A O 1
ATOM 687 N N . ILE A 1 91 ? 14.443 -4.644 -33.758 1.00 73.31 91 ILE A N 1
ATOM 688 C CA . ILE A 1 91 ? 13.483 -3.580 -33.402 1.00 73.31 91 ILE A CA 1
ATOM 689 C C . ILE A 1 91 ? 12.091 -4.164 -33.090 1.00 73.31 91 ILE A C 1
ATOM 691 O O . ILE A 1 91 ? 11.426 -3.726 -32.153 1.00 73.31 91 ILE A O 1
ATOM 695 N N . GLU A 1 92 ? 11.659 -5.193 -33.821 1.00 76.38 92 GLU A N 1
ATOM 696 C CA . GLU A 1 92 ? 10.365 -5.859 -33.602 1.00 76.38 92 GLU A CA 1
ATOM 697 C C . GLU A 1 92 ? 10.326 -6.611 -32.264 1.00 76.38 92 GLU A C 1
ATOM 699 O O . GLU A 1 92 ? 9.358 -6.506 -31.506 1.00 76.38 92 GLU A O 1
ATOM 704 N N . GLU A 1 93 ? 11.406 -7.320 -31.925 1.00 77.50 93 GLU A N 1
ATOM 705 C CA . GLU A 1 93 ? 11.550 -7.975 -30.621 1.00 77.50 93 GLU A CA 1
ATOM 706 C C . GLU A 1 93 ? 11.612 -6.965 -29.475 1.00 77.50 93 GLU A C 1
ATOM 708 O O . GLU A 1 93 ? 11.061 -7.225 -28.406 1.00 77.50 93 GLU A O 1
ATOM 713 N N . THR A 1 94 ? 12.219 -5.802 -29.716 1.00 75.94 94 THR A N 1
ATOM 714 C CA . THR A 1 94 ? 12.262 -4.689 -28.763 1.00 75.94 94 THR A CA 1
ATOM 715 C C . THR A 1 94 ? 10.857 -4.193 -28.442 1.00 75.94 94 THR A C 1
ATOM 717 O O . THR A 1 94 ? 10.485 -4.128 -27.274 1.00 75.94 94 THR A O 1
ATOM 720 N N . HIS A 1 95 ? 10.048 -3.911 -29.465 1.00 76.75 95 HIS A N 1
ATOM 721 C CA . HIS A 1 95 ? 8.683 -3.416 -29.288 1.00 76.75 95 HIS A CA 1
ATOM 722 C C . HIS A 1 95 ? 7.792 -4.416 -28.535 1.00 76.75 95 HIS A C 1
ATOM 724 O O . HIS A 1 95 ? 7.101 -4.043 -27.584 1.00 76.75 95 HIS A O 1
ATOM 730 N N . ARG A 1 96 ? 7.835 -5.703 -28.911 1.00 81.19 96 ARG A N 1
ATOM 731 C CA . ARG A 1 96 ? 7.095 -6.764 -28.204 1.00 81.19 96 ARG A CA 1
ATOM 732 C C . ARG A 1 96 ? 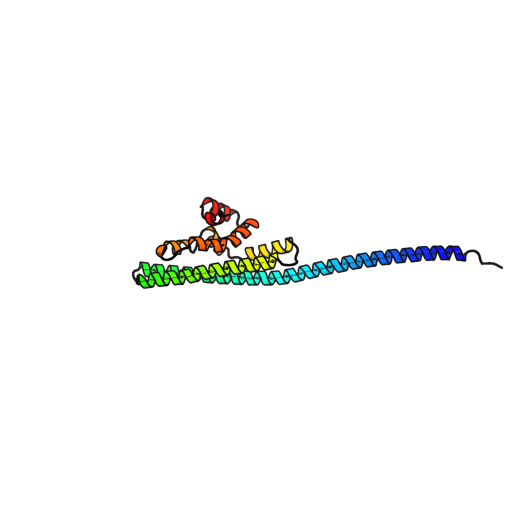7.500 -6.832 -26.733 1.00 81.19 96 ARG A C 1
ATOM 734 O O . ARG A 1 96 ? 6.640 -6.840 -25.856 1.00 81.19 96 ARG A O 1
ATOM 741 N N . PHE A 1 97 ? 8.802 -6.839 -26.472 1.00 81.62 97 PHE A N 1
ATOM 742 C CA . PHE A 1 97 ? 9.327 -6.948 -25.121 1.00 81.62 97 PHE A CA 1
ATOM 743 C C . PHE A 1 97 ? 8.981 -5.728 -24.249 1.00 81.62 97 PHE A C 1
ATOM 745 O O . PHE A 1 97 ? 8.610 -5.898 -23.089 1.00 81.62 97 PHE A O 1
ATOM 752 N N . SER A 1 98 ? 9.030 -4.509 -24.803 1.00 80.25 98 SER A N 1
ATOM 753 C CA . SER A 1 98 ? 8.580 -3.290 -24.113 1.00 80.25 98 SER A CA 1
ATOM 754 C C . SER A 1 98 ? 7.121 -3.377 -23.676 1.00 80.25 98 SER A C 1
ATOM 756 O O . SER A 1 98 ? 6.816 -3.070 -22.526 1.00 80.25 98 SER A O 1
ATOM 758 N N . LEU A 1 99 ? 6.227 -3.820 -24.565 1.00 82.19 99 LEU A N 1
ATOM 759 C CA . LEU A 1 99 ? 4.802 -3.934 -24.252 1.00 82.19 99 LEU A CA 1
ATOM 760 C C . LEU A 1 99 ? 4.520 -4.992 -23.181 1.00 82.19 99 LEU A C 1
ATOM 762 O O . LEU A 1 99 ? 3.745 -4.738 -22.260 1.00 82.19 99 LEU A O 1
ATOM 766 N N . GLU A 1 100 ? 5.153 -6.162 -23.280 1.00 85.50 100 GLU A N 1
ATOM 767 C CA . GLU A 1 100 ? 4.999 -7.241 -22.296 1.00 85.50 100 GLU A CA 1
ATOM 768 C C . GLU A 1 100 ? 5.491 -6.807 -20.911 1.00 85.50 100 GLU A C 1
ATOM 770 O O . GLU A 1 100 ? 4.766 -6.940 -19.921 1.00 85.50 100 GLU A O 1
ATOM 775 N N . ALA A 1 101 ? 6.690 -6.223 -20.841 1.00 84.75 101 ALA A N 1
ATOM 776 C CA . ALA A 1 101 ? 7.250 -5.741 -19.586 1.00 84.75 101 ALA A CA 1
ATOM 777 C C . ALA A 1 101 ? 6.400 -4.623 -18.976 1.00 84.75 101 ALA A C 1
ATOM 779 O O . ALA A 1 101 ? 6.136 -4.646 -17.773 1.00 84.75 101 ALA A O 1
ATOM 780 N N . TRP A 1 102 ? 5.914 -3.681 -19.794 1.00 85.38 102 TRP A N 1
ATOM 781 C CA . TRP A 1 102 ? 4.992 -2.654 -19.313 1.00 85.38 102 TRP A CA 1
ATOM 782 C C . TRP A 1 102 ? 3.714 -3.243 -18.737 1.00 85.38 102 TRP A C 1
ATOM 784 O O . TRP A 1 102 ? 3.265 -2.832 -17.668 1.00 85.38 102 TRP A O 1
ATOM 794 N N . GLY A 1 103 ? 3.130 -4.203 -19.457 1.00 87.06 103 GLY A N 1
ATOM 795 C CA . GLY A 1 103 ? 1.908 -4.878 -19.053 1.00 87.06 103 GLY A CA 1
ATOM 796 C C . GLY A 1 103 ? 2.056 -5.501 -17.671 1.00 87.06 103 GLY A C 1
ATOM 797 O O . GLY A 1 103 ? 1.193 -5.298 -16.818 1.00 87.06 103 GLY A O 1
ATOM 798 N N . GLU A 1 104 ? 3.171 -6.186 -17.418 1.00 90.00 104 GLU A N 1
ATOM 799 C CA . GLU A 1 104 ? 3.459 -6.784 -16.114 1.00 90.00 104 GLU A CA 1
ATOM 800 C C . GLU A 1 104 ? 3.722 -5.730 -15.027 1.00 90.00 104 GLU A C 1
ATOM 802 O O . GLU A 1 104 ? 3.086 -5.779 -13.973 1.00 90.00 104 GLU A O 1
ATOM 807 N N . ILE A 1 105 ? 4.563 -4.721 -15.291 1.00 89.62 105 ILE A N 1
ATOM 808 C CA . ILE A 1 105 ? 4.848 -3.625 -14.344 1.00 89.62 105 ILE A CA 1
ATOM 809 C C . ILE A 1 105 ? 3.551 -2.926 -13.912 1.00 89.62 105 ILE A C 1
ATOM 811 O O . ILE A 1 105 ? 3.269 -2.787 -12.717 1.00 89.62 105 ILE A O 1
ATOM 815 N N . ASN A 1 106 ? 2.716 -2.542 -14.878 1.00 88.81 106 ASN A N 1
ATOM 816 C CA . ASN A 1 106 ? 1.443 -1.885 -14.610 1.00 88.81 106 ASN A CA 1
ATOM 817 C C . ASN A 1 106 ? 0.462 -2.815 -13.879 1.00 88.81 106 ASN A C 1
ATOM 819 O O . ASN A 1 106 ? -0.247 -2.391 -12.967 1.00 88.81 106 ASN A O 1
ATOM 823 N N . ARG A 1 107 ? 0.442 -4.108 -14.217 1.00 91.62 107 ARG A N 1
ATOM 824 C CA . ARG A 1 107 ? -0.405 -5.097 -13.541 1.00 91.62 107 ARG A CA 1
ATOM 825 C C . ARG A 1 107 ? -0.029 -5.276 -12.074 1.00 91.62 107 ARG A C 1
ATOM 827 O O . ARG A 1 107 ? -0.929 -5.380 -11.240 1.00 91.62 107 ARG A O 1
ATOM 834 N N . ASN A 1 108 ? 1.261 -5.323 -11.744 1.00 94.12 108 ASN A N 1
ATOM 835 C CA . ASN A 1 108 ? 1.703 -5.369 -10.349 1.00 94.12 108 ASN A CA 1
ATOM 836 C C . ASN A 1 108 ? 1.316 -4.079 -9.609 1.00 94.12 108 ASN A C 1
ATOM 838 O O . ASN A 1 108 ? 0.783 -4.157 -8.504 1.00 94.12 108 ASN A O 1
ATOM 842 N N . SER A 1 109 ? 1.476 -2.913 -10.242 1.00 91.75 109 SER A N 1
ATOM 843 C CA . SER A 1 109 ? 1.053 -1.620 -9.683 1.00 91.75 109 SER A CA 1
ATOM 844 C C . SER A 1 109 ? -0.451 -1.550 -9.381 1.00 91.75 109 SER A C 1
ATOM 846 O O . SER A 1 109 ? -0.853 -1.198 -8.269 1.00 91.75 109 SER A O 1
ATOM 848 N N . LEU A 1 110 ? -1.299 -2.015 -10.301 1.00 92.94 110 LEU A N 1
ATOM 849 C CA . LEU A 1 110 ? -2.745 -2.117 -10.080 1.00 92.94 110 LEU A CA 1
ATOM 850 C C . LEU A 1 110 ? -3.101 -3.068 -8.931 1.00 92.94 110 LEU A C 1
ATOM 852 O O . LEU A 1 110 ? -3.993 -2.771 -8.134 1.00 92.94 110 LEU A O 1
ATOM 856 N N . LYS A 1 111 ? -2.408 -4.207 -8.818 1.00 95.31 111 LYS A N 1
ATOM 857 C CA . LYS A 1 111 ? -2.610 -5.145 -7.703 1.00 95.31 111 LYS A CA 1
ATOM 858 C C . LYS A 1 111 ? -2.226 -4.521 -6.366 1.00 95.31 111 LYS A C 1
ATOM 860 O O . LYS A 1 111 ? -2.985 -4.674 -5.415 1.00 95.31 111 LYS A O 1
ATOM 865 N N . MET A 1 112 ? -1.102 -3.807 -6.298 1.00 95.56 112 MET A N 1
ATOM 866 C CA . MET A 1 112 ? -0.686 -3.073 -5.098 1.00 95.56 112 MET A CA 1
ATOM 867 C C . MET A 1 112 ? -1.759 -2.069 -4.660 1.00 95.56 112 MET A C 1
ATOM 869 O O . MET A 1 112 ? -2.175 -2.081 -3.501 1.00 95.56 112 MET A O 1
ATOM 873 N N . ASN A 1 113 ? -2.278 -1.268 -5.595 1.00 94.56 113 ASN A N 1
ATOM 874 C CA . ASN A 1 113 ? -3.362 -0.324 -5.314 1.00 94.56 113 ASN A CA 1
ATOM 875 C C . ASN A 1 113 ? -4.636 -1.039 -4.829 1.00 94.56 113 ASN A C 1
ATOM 877 O O . ASN A 1 113 ? -5.240 -0.644 -3.834 1.00 94.56 113 ASN A O 1
ATOM 881 N N . HIS A 1 114 ? -5.024 -2.139 -5.479 1.00 95.25 114 HIS A N 1
ATOM 882 C CA . HIS A 1 114 ? -6.188 -2.924 -5.066 1.00 95.25 114 HIS A CA 1
ATOM 883 C C . HIS A 1 114 ? -6.036 -3.513 -3.655 1.00 95.25 114 HIS A C 1
ATOM 885 O O . HIS A 1 114 ? -6.980 -3.461 -2.867 1.00 95.25 114 HIS A O 1
ATOM 891 N N . ILE A 1 115 ? -4.855 -4.044 -3.321 1.00 96.94 115 ILE A N 1
ATOM 892 C CA . ILE A 1 115 ? -4.534 -4.551 -1.979 1.00 96.94 115 ILE A CA 1
ATOM 893 C C . ILE A 1 115 ? -4.684 -3.432 -0.945 1.00 96.94 115 ILE A C 1
ATOM 895 O O . ILE A 1 115 ? -5.350 -3.629 0.072 1.00 96.94 115 ILE A O 1
ATOM 899 N N . PHE A 1 116 ? -4.132 -2.249 -1.229 1.00 96.75 116 PHE A N 1
ATOM 900 C CA . PHE A 1 116 ? -4.252 -1.091 -0.348 1.00 96.75 116 PHE A CA 1
ATOM 901 C C . PHE A 1 116 ? -5.709 -0.660 -0.144 1.00 96.75 116 PHE A C 1
ATOM 903 O O . PHE A 1 116 ? -6.149 -0.528 0.995 1.00 96.75 116 PHE A O 1
ATOM 910 N N . ILE A 1 117 ? -6.481 -0.487 -1.223 1.00 95.56 117 ILE A N 1
ATOM 911 C CA . ILE A 1 117 ? -7.895 -0.084 -1.145 1.00 95.56 117 ILE A CA 1
ATOM 912 C C . ILE A 1 117 ? -8.692 -1.100 -0.326 1.00 95.56 117 ILE A C 1
ATOM 914 O O . ILE A 1 117 ? -9.427 -0.727 0.583 1.00 95.56 117 ILE A O 1
ATOM 918 N N . LYS A 1 118 ? -8.492 -2.395 -0.581 1.00 95.06 118 LYS A N 1
ATOM 919 C CA . LYS A 1 118 ? -9.164 -3.460 0.162 1.00 95.06 118 LYS A CA 1
ATOM 920 C C . LYS A 1 118 ? -8.800 -3.438 1.651 1.00 95.06 118 LYS A C 1
ATOM 922 O O . LYS A 1 118 ? -9.683 -3.586 2.494 1.00 95.06 118 LYS A O 1
ATOM 927 N N . ALA A 1 119 ? -7.522 -3.266 1.991 1.00 95.19 119 ALA A N 1
ATOM 928 C CA . ALA A 1 119 ? -7.085 -3.144 3.382 1.00 95.19 119 ALA A CA 1
ATOM 929 C C . ALA A 1 119 ? -7.716 -1.911 4.051 1.00 95.19 119 ALA A C 1
ATOM 931 O O . ALA A 1 119 ? -8.258 -2.014 5.153 1.00 95.19 119 ALA A O 1
ATOM 932 N N . LYS A 1 120 ? -7.728 -0.776 3.346 1.00 95.12 120 LYS A N 1
ATOM 933 C CA . LYS A 1 120 ? -8.350 0.469 3.795 1.00 95.12 120 LYS A CA 1
ATOM 934 C C . LYS A 1 120 ? -9.842 0.320 4.055 1.00 95.12 120 LYS A C 1
ATOM 936 O O . LYS A 1 120 ? -10.295 0.714 5.126 1.00 95.12 120 LYS A O 1
ATOM 941 N N . ASP A 1 121 ? -10.584 -0.292 3.142 1.00 95.12 121 ASP A N 1
ATOM 942 C CA . ASP A 1 121 ? -12.019 -0.524 3.302 1.00 95.12 121 ASP A CA 1
ATOM 943 C C . ASP A 1 121 ? -12.306 -1.464 4.480 1.00 95.12 121 ASP A C 1
ATOM 945 O O . ASP A 1 121 ? -13.174 -1.177 5.306 1.00 95.12 121 ASP A O 1
ATOM 949 N N . ASN A 1 122 ? -11.531 -2.544 4.631 1.00 93.19 122 ASN A N 1
ATOM 950 C CA . ASN A 1 122 ? -11.676 -3.460 5.767 1.00 93.19 122 ASN A CA 1
ATOM 951 C C . ASN A 1 122 ? -11.476 -2.749 7.114 1.00 93.19 122 ASN A C 1
ATOM 953 O O . ASN A 1 122 ? -12.213 -3.016 8.063 1.00 93.19 122 ASN A O 1
ATOM 957 N N . ILE A 1 123 ? -10.513 -1.827 7.198 1.00 93.81 123 ILE A N 1
ATOM 958 C CA . ILE A 1 123 ? -10.284 -1.004 8.392 1.00 93.81 123 ILE A CA 1
ATOM 959 C C . ILE A 1 123 ? -11.422 0.011 8.581 1.00 93.81 123 ILE A C 1
ATOM 961 O O . ILE A 1 123 ? -11.944 0.162 9.687 1.00 93.81 123 ILE A O 1
ATOM 965 N N . LEU A 1 124 ? -11.817 0.709 7.513 1.00 92.88 124 LEU A N 1
ATOM 966 C CA . LEU A 1 124 ? -12.804 1.789 7.552 1.00 92.88 124 LEU A CA 1
ATOM 967 C C . LEU A 1 124 ? -14.178 1.290 8.010 1.00 92.88 124 LEU A C 1
ATOM 969 O O . LEU A 1 124 ? -14.808 1.909 8.870 1.00 92.88 124 LEU A O 1
ATOM 973 N N . TYR A 1 125 ? -14.622 0.155 7.472 1.00 92.12 125 TYR A N 1
ATOM 974 C CA . TYR A 1 125 ? -15.938 -0.417 7.759 1.00 92.12 125 TYR A CA 1
ATOM 975 C C . TYR A 1 125 ? -15.959 -1.336 8.990 1.00 92.12 125 TYR A C 1
ATOM 977 O O . TYR A 1 125 ? -17.023 -1.823 9.381 1.00 92.12 125 TYR A O 1
ATOM 985 N N . ALA A 1 126 ? -14.818 -1.550 9.652 1.00 90.44 126 ALA A N 1
ATOM 986 C CA . ALA A 1 126 ? -14.761 -2.324 10.884 1.00 90.44 126 ALA A CA 1
ATOM 987 C C . ALA A 1 126 ? -15.490 -1.628 12.044 1.00 90.44 126 ALA A C 1
ATOM 989 O O . ALA A 1 126 ? -15.400 -0.410 12.234 1.00 90.44 126 ALA A O 1
ATOM 990 N N . LYS A 1 127 ? -16.167 -2.418 12.886 1.00 88.75 127 LYS A N 1
ATOM 991 C CA . LYS A 1 127 ? -16.835 -1.956 14.117 1.00 88.75 127 LYS A CA 1
ATOM 992 C C . LYS A 1 127 ? -15.839 -1.799 15.275 1.00 88.75 127 LYS A C 1
ATOM 994 O O . LYS A 1 127 ? -15.947 -2.479 16.288 1.00 88.75 127 LYS A O 1
ATOM 999 N N . ILE A 1 128 ? -14.866 -0.914 15.098 1.00 91.81 128 ILE A N 1
ATOM 1000 C CA . ILE A 1 128 ? -13.842 -0.557 16.090 1.00 91.81 128 ILE A CA 1
ATOM 1001 C C . ILE A 1 128 ? -13.778 0.966 16.244 1.00 91.81 128 ILE A C 1
ATOM 1003 O O . ILE A 1 128 ? -14.282 1.699 15.386 1.00 91.81 128 ILE A O 1
ATOM 1007 N N . SER A 1 129 ? -13.171 1.454 17.327 1.00 92.12 129 SER A N 1
ATOM 1008 C CA . SER A 1 129 ? -12.996 2.894 17.537 1.00 92.12 129 SER A CA 1
ATOM 1009 C C . SER A 1 129 ? -12.118 3.535 16.456 1.00 92.12 129 SER A C 1
ATOM 1011 O O . SER A 1 129 ? -11.262 2.888 15.847 1.00 92.12 129 SER A O 1
ATOM 1013 N N . SER A 1 130 ? -12.290 4.841 16.232 1.00 92.19 130 SER A N 1
ATOM 1014 C CA . SER A 1 130 ? -11.484 5.592 15.259 1.00 92.19 130 SER A CA 1
ATOM 1015 C C . SER A 1 130 ? -9.983 5.506 15.551 1.00 92.19 130 SER A C 1
ATOM 1017 O O . SER A 1 130 ? -9.203 5.307 14.629 1.00 92.19 130 SER A O 1
ATOM 1019 N N . SER A 1 131 ? -9.586 5.540 16.829 1.00 92.75 131 SER A N 1
ATOM 1020 C CA . SER A 1 131 ? -8.178 5.382 17.224 1.00 92.75 131 SER A CA 1
ATOM 1021 C C . SER A 1 131 ? -7.621 4.010 16.831 1.00 92.75 131 SER A C 1
ATOM 1023 O O . SER A 1 131 ? -6.493 3.908 16.353 1.00 92.75 131 SER A O 1
ATOM 1025 N N . SER A 1 132 ? -8.416 2.949 16.985 1.00 92.81 132 SER A N 1
ATOM 1026 C CA . SER A 1 132 ? -8.046 1.604 16.540 1.00 92.81 132 SER A CA 1
ATOM 1027 C C . SER A 1 132 ? -7.903 1.529 15.013 1.00 92.81 132 SER A C 1
ATOM 1029 O O . SER A 1 132 ? -6.952 0.921 14.525 1.00 92.81 132 SER A O 1
ATOM 1031 N N . ARG A 1 133 ? -8.782 2.196 14.248 1.00 94.88 133 ARG A N 1
ATOM 1032 C CA . ARG A 1 133 ? -8.656 2.289 12.779 1.00 94.88 133 ARG A CA 1
ATOM 1033 C C . ARG A 1 133 ? -7.385 3.019 12.350 1.00 94.88 133 ARG A C 1
ATOM 1035 O O . ARG A 1 133 ? -6.667 2.524 11.488 1.00 94.88 133 ARG A O 1
ATOM 1042 N N . GLU A 1 134 ? -7.090 4.158 12.974 1.00 94.88 134 GLU A N 1
ATOM 1043 C CA . GLU A 1 134 ? -5.874 4.937 12.710 1.00 94.88 134 GLU A CA 1
ATOM 1044 C C . GLU A 1 134 ? -4.612 4.112 12.970 1.00 94.88 134 GLU A C 1
ATOM 1046 O O . GLU A 1 134 ? -3.705 4.104 12.143 1.00 94.88 134 GLU A O 1
ATOM 1051 N N . LYS A 1 135 ? -4.571 3.360 14.079 1.00 94.62 135 LYS A N 1
ATOM 1052 C CA . LYS A 1 135 ? -3.451 2.461 14.393 1.00 94.62 135 LYS A CA 1
ATOM 1053 C C . LYS A 1 135 ? -3.276 1.366 13.345 1.00 94.62 135 LYS A C 1
ATOM 1055 O O . LYS A 1 135 ? -2.158 1.137 12.906 1.00 94.62 135 LYS A O 1
ATOM 1060 N N . LEU A 1 136 ? -4.359 0.712 12.922 1.00 96.00 136 LEU A N 1
ATOM 1061 C CA . LEU A 1 136 ? -4.290 -0.334 11.895 1.00 96.00 136 LEU A CA 1
ATOM 1062 C C . LEU A 1 136 ? -3.801 0.213 10.553 1.00 96.00 136 LEU A C 1
ATOM 1064 O O . LEU A 1 136 ? -2.953 -0.402 9.912 1.00 96.00 136 LEU A O 1
ATOM 1068 N N . MET A 1 137 ? -4.306 1.377 10.141 1.00 96.25 137 MET A N 1
ATOM 1069 C CA . MET A 1 137 ? -3.867 2.014 8.902 1.00 96.25 137 MET A CA 1
ATOM 1070 C C . MET A 1 137 ? -2.391 2.404 8.976 1.00 96.25 137 MET A C 1
ATOM 1072 O O . MET A 1 137 ? -1.625 2.127 8.056 1.00 96.25 137 MET A O 1
ATOM 1076 N N . LYS A 1 138 ? -1.974 2.984 10.104 1.00 95.31 138 LYS A N 1
ATOM 1077 C CA . LYS A 1 138 ? -0.576 3.317 10.351 1.00 95.31 138 LYS A CA 1
ATOM 1078 C C . LYS A 1 138 ? 0.317 2.073 10.289 1.00 95.31 138 LYS A C 1
ATOM 1080 O O . LYS A 1 138 ? 1.308 2.107 9.572 1.00 95.31 138 LYS A O 1
ATOM 1085 N N . ASN A 1 139 ? -0.070 0.968 10.930 1.00 94.81 139 ASN A N 1
ATOM 1086 C CA . ASN A 1 139 ? 0.675 -0.297 10.877 1.00 94.81 139 ASN A CA 1
ATOM 1087 C C . ASN A 1 139 ? 0.835 -0.819 9.438 1.00 94.81 139 ASN A C 1
ATOM 1089 O O . ASN A 1 139 ? 1.915 -1.282 9.069 1.00 94.81 139 ASN A O 1
ATOM 1093 N N . PHE A 1 140 ? -0.218 -0.729 8.612 1.00 95.75 140 PHE A N 1
ATOM 1094 C CA . PHE A 1 140 ? -0.135 -1.098 7.195 1.00 95.75 140 PHE A CA 1
ATOM 1095 C C . PHE A 1 140 ? 0.922 -0.256 6.474 1.00 95.75 140 PHE A C 1
ATOM 1097 O O . PHE A 1 140 ? 1.798 -0.801 5.809 1.00 95.75 140 PHE A O 1
ATOM 1104 N N . LEU A 1 141 ? 0.851 1.070 6.624 1.00 95.25 141 LEU A N 1
ATOM 1105 C CA . LEU A 1 141 ? 1.739 2.006 5.936 1.00 95.25 141 LEU A CA 1
ATOM 1106 C C . LEU A 1 141 ? 3.192 1.909 6.420 1.00 95.25 141 LEU A C 1
ATOM 1108 O O . LEU A 1 141 ? 4.099 1.990 5.600 1.00 95.25 141 LEU A O 1
ATOM 1112 N N . GLU A 1 142 ? 3.424 1.686 7.718 1.00 94.25 142 GLU A N 1
ATOM 1113 C CA . GLU A 1 142 ? 4.765 1.449 8.283 1.00 94.25 142 GLU A CA 1
ATOM 1114 C C . GLU A 1 142 ? 5.391 0.138 7.786 1.00 94.25 142 GLU A C 1
ATOM 1116 O O . GLU A 1 142 ? 6.610 -0.007 7.816 1.00 94.25 142 GLU A O 1
ATOM 1121 N N . SER A 1 143 ? 4.572 -0.807 7.313 1.00 92.12 143 SER A N 1
ATOM 1122 C CA . SER A 1 143 ? 5.038 -2.080 6.750 1.00 92.12 143 SER A CA 1
ATOM 1123 C C . SER A 1 143 ? 5.434 -1.985 5.271 1.00 92.12 143 SER A C 1
ATOM 1125 O O . SER A 1 143 ? 5.988 -2.942 4.729 1.00 92.12 143 SER A O 1
ATOM 1127 N N . ILE A 1 144 ? 5.120 -0.873 4.598 1.00 92.25 144 ILE A N 1
ATOM 1128 C CA . ILE A 1 144 ? 5.474 -0.664 3.192 1.00 92.25 144 ILE A CA 1
ATOM 1129 C C . ILE A 1 144 ? 6.968 -0.354 3.087 1.00 92.25 144 ILE A C 1
ATOM 1131 O O . ILE A 1 144 ? 7.502 0.463 3.836 1.00 92.25 144 ILE A O 1
ATOM 1135 N N . ASP A 1 145 ? 7.635 -0.993 2.125 1.00 88.25 145 ASP A N 1
ATOM 1136 C CA . ASP A 1 145 ? 9.064 -0.801 1.894 1.00 88.25 145 ASP A CA 1
ATOM 1137 C C . ASP A 1 145 ? 9.395 0.668 1.574 1.00 88.25 145 ASP A C 1
ATOM 1139 O O . ASP A 1 145 ? 8.718 1.343 0.795 1.00 88.25 145 ASP A O 1
ATOM 1143 N N . TYR A 1 146 ? 10.490 1.157 2.147 1.00 89.00 146 TYR A N 1
ATOM 1144 C CA . TYR A 1 146 ? 11.007 2.491 1.888 1.00 89.00 146 TYR A CA 1
ATOM 1145 C C . TYR A 1 146 ? 11.398 2.707 0.418 1.00 89.00 146 TYR A C 1
ATOM 1147 O O . TYR A 1 146 ? 11.275 3.815 -0.105 1.00 89.00 146 TYR A O 1
ATOM 1155 N N . GLU A 1 147 ? 11.816 1.658 -0.289 1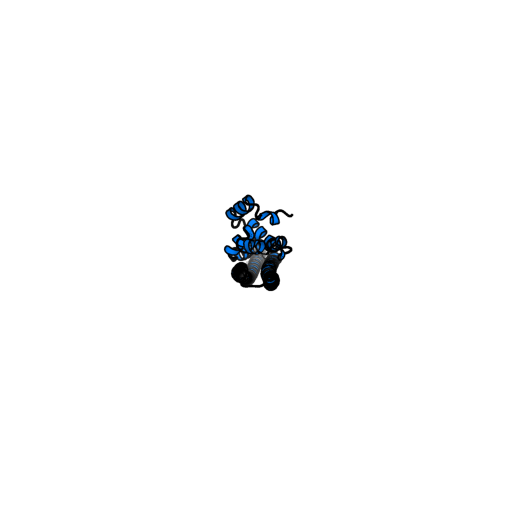.00 91.06 147 GLU A N 1
ATOM 1156 C CA . GLU A 1 147 ? 12.077 1.738 -1.724 1.00 91.06 147 GLU A CA 1
ATOM 1157 C C . GLU A 1 147 ? 10.812 2.058 -2.529 1.00 91.06 147 GLU A C 1
ATOM 1159 O O . GLU A 1 147 ? 10.883 2.840 -3.481 1.00 91.06 147 GLU A O 1
ATOM 1164 N N . PHE A 1 148 ? 9.650 1.523 -2.128 1.00 92.62 148 PHE A N 1
ATOM 1165 C CA . PHE A 1 148 ? 8.377 1.868 -2.765 1.00 92.62 148 PHE A CA 1
ATOM 1166 C C . PHE A 1 148 ? 8.092 3.364 -2.628 1.00 92.62 148 PHE A C 1
ATOM 1168 O O . PHE A 1 148 ? 7.598 3.986 -3.562 1.00 92.62 148 PHE A O 1
ATOM 1175 N N . ILE A 1 149 ? 8.441 3.969 -1.492 1.00 90.81 149 ILE A N 1
ATOM 1176 C CA . ILE A 1 149 ? 8.222 5.400 -1.254 1.00 90.81 149 ILE A CA 1
ATOM 1177 C C . ILE A 1 149 ? 9.056 6.234 -2.224 1.00 90.81 149 ILE A C 1
ATOM 1179 O O . ILE A 1 149 ? 8.558 7.208 -2.789 1.00 90.81 149 ILE A O 1
ATOM 1183 N N . PHE A 1 150 ? 10.305 5.838 -2.471 1.00 91.31 150 PHE A N 1
ATOM 1184 C CA . PHE A 1 150 ? 11.124 6.492 -3.487 1.00 91.31 150 PHE A CA 1
ATOM 1185 C C . PHE A 1 150 ? 10.570 6.320 -4.896 1.00 91.31 150 PHE A C 1
ATOM 1187 O O . PHE A 1 150 ? 10.596 7.266 -5.681 1.00 91.31 150 PHE A O 1
ATOM 1194 N N . GLU A 1 151 ? 10.061 5.138 -5.223 1.00 91.56 151 GLU A N 1
ATOM 1195 C CA . GLU A 1 151 ? 9.401 4.906 -6.503 1.00 91.56 151 GLU A CA 1
ATOM 1196 C C . GLU A 1 151 ? 8.146 5.779 -6.651 1.00 91.56 151 GLU A C 1
ATOM 1198 O O . GLU A 1 151 ? 7.994 6.476 -7.651 1.00 91.56 151 GLU A O 1
ATOM 1203 N N . ALA A 1 152 ? 7.289 5.832 -5.634 1.00 90.00 152 ALA A N 1
ATOM 1204 C CA . ALA A 1 152 ? 6.055 6.601 -5.676 1.00 90.00 152 ALA A CA 1
ATOM 1205 C C . ALA A 1 152 ? 6.304 8.119 -5.740 1.00 90.00 152 ALA A C 1
ATOM 1207 O O . ALA A 1 152 ? 5.627 8.830 -6.483 1.00 90.00 152 ALA A O 1
ATOM 1208 N N . LEU A 1 153 ? 7.282 8.634 -4.989 1.00 87.81 153 LEU A N 1
ATOM 1209 C CA . LEU A 1 153 ? 7.548 10.075 -4.903 1.00 87.81 153 LEU A CA 1
ATOM 1210 C C . LEU A 1 153 ? 8.521 10.600 -5.965 1.00 87.81 153 LEU A C 1
ATOM 1212 O O . LEU A 1 153 ? 8.458 11.778 -6.314 1.00 87.81 153 LEU A O 1
ATOM 1216 N N . PHE A 1 154 ? 9.446 9.771 -6.449 1.00 88.31 154 PHE A N 1
ATOM 1217 C CA . PHE A 1 154 ? 10.544 10.207 -7.320 1.00 88.31 154 PHE A CA 1
ATOM 1218 C C . PHE A 1 154 ? 10.700 9.370 -8.587 1.00 88.31 154 PHE A C 1
ATOM 1220 O O . PHE A 1 154 ? 11.584 9.680 -9.384 1.00 88.31 154 PHE A O 1
ATOM 1227 N N . GLN A 1 155 ? 9.859 8.350 -8.799 1.00 88.31 155 GLN A N 1
ATOM 1228 C CA . GLN A 1 155 ? 9.893 7.501 -9.997 1.00 88.31 155 GLN A CA 1
ATOM 1229 C C . GLN A 1 155 ? 11.248 6.789 -10.166 1.00 88.31 155 GLN A C 1
ATOM 1231 O O . GLN A 1 155 ? 11.728 6.560 -11.276 1.00 88.31 155 GLN A O 1
ATOM 1236 N N . ASN A 1 156 ? 11.899 6.490 -9.037 1.00 86.62 156 ASN A N 1
ATOM 1237 C CA . ASN A 1 156 ? 13.305 6.095 -8.958 1.00 86.62 156 ASN A CA 1
ATOM 1238 C C . ASN A 1 156 ? 13.648 4.834 -9.770 1.00 86.62 156 ASN A C 1
ATOM 1240 O O . ASN A 1 156 ? 14.779 4.655 -10.219 1.00 86.62 156 ASN A O 1
ATOM 1244 N N . LEU A 1 157 ? 12.684 3.937 -9.946 1.00 87.19 157 LEU A N 1
ATOM 1245 C CA . LEU A 1 157 ? 12.886 2.667 -10.618 1.00 87.19 157 LEU A CA 1
ATOM 1246 C C . LEU A 1 157 ? 12.398 2.729 -12.071 1.00 87.19 157 LEU A C 1
ATOM 1248 O O . LEU A 1 157 ? 13.121 2.308 -12.981 1.00 87.19 157 LEU A O 1
ATOM 1252 N N . THR A 1 158 ? 11.186 3.246 -12.280 1.00 86.81 158 THR A N 1
ATOM 1253 C CA . THR A 1 158 ? 10.452 3.141 -13.552 1.00 86.81 158 THR A CA 1
ATOM 1254 C C . THR A 1 158 ? 10.726 4.274 -14.538 1.00 86.81 158 THR A C 1
ATOM 1256 O O . THR A 1 158 ? 10.552 4.059 -15.738 1.00 86.81 158 THR A O 1
ATOM 1259 N N . LYS A 1 159 ? 11.208 5.440 -14.087 1.00 84.38 159 LYS A N 1
ATOM 1260 C CA . LYS A 1 159 ? 11.415 6.615 -14.952 1.00 84.38 159 LYS A CA 1
ATOM 1261 C C . LYS A 1 159 ? 12.319 6.329 -16.149 1.00 84.38 159 LYS A C 1
ATOM 1263 O O . LYS A 1 159 ? 11.896 6.526 -17.284 1.00 84.38 159 LYS A O 1
ATOM 1268 N N . ASP A 1 160 ? 13.517 5.793 -15.908 1.00 80.38 160 ASP A N 1
ATOM 1269 C CA . ASP A 1 160 ? 14.472 5.483 -16.985 1.00 80.38 160 ASP A CA 1
ATOM 1270 C C . ASP A 1 160 ? 13.875 4.507 -18.006 1.00 80.38 160 ASP A C 1
ATOM 1272 O O . ASP A 1 160 ? 14.110 4.611 -19.206 1.00 80.38 160 ASP A O 1
ATOM 1276 N N . VAL A 1 161 ? 13.099 3.536 -17.515 1.00 80.62 161 VAL A N 1
ATOM 1277 C CA . VAL A 1 161 ? 12.452 2.525 -18.352 1.00 80.62 161 VAL A CA 1
ATOM 1278 C C . VAL A 1 161 ? 11.431 3.175 -19.273 1.00 80.62 161 VAL A C 1
ATOM 1280 O O . VAL A 1 161 ? 11.472 2.934 -20.478 1.00 80.62 161 VAL A O 1
ATOM 1283 N N . ILE A 1 162 ? 10.574 4.034 -18.723 1.00 80.31 162 ILE A N 1
ATOM 1284 C CA . ILE A 1 162 ? 9.558 4.768 -19.480 1.00 80.31 162 ILE A CA 1
ATOM 1285 C C . ILE A 1 162 ? 10.216 5.686 -20.518 1.00 80.31 162 ILE A C 1
ATOM 1287 O O . ILE A 1 162 ? 9.767 5.740 -21.662 1.00 80.31 162 ILE A O 1
ATOM 1291 N N . GLU A 1 163 ? 11.300 6.374 -20.156 1.00 79.12 163 GLU A N 1
ATOM 1292 C CA . GLU A 1 163 ? 12.032 7.255 -21.071 1.00 79.12 163 GLU A CA 1
ATOM 1293 C C . GLU A 1 163 ? 12.694 6.482 -22.223 1.00 79.12 163 GLU A C 1
ATOM 1295 O O . GLU A 1 163 ? 12.611 6.915 -23.374 1.00 79.12 163 GLU A O 1
ATOM 1300 N N . CYS A 1 164 ? 13.291 5.314 -21.953 1.00 71.75 164 CYS A N 1
ATOM 1301 C CA . CYS A 1 164 ? 13.976 4.505 -22.968 1.00 71.75 164 CYS A CA 1
ATOM 1302 C C . CYS A 1 164 ? 13.050 3.912 -24.040 1.00 71.75 164 CYS A C 1
ATOM 1304 O O . CYS A 1 164 ? 13.521 3.637 -25.142 1.00 71.75 164 CYS A O 1
ATOM 1306 N N . CYS A 1 165 ? 11.762 3.688 -23.762 1.00 71.81 165 CYS A N 1
ATOM 1307 C CA . CYS A 1 165 ? 10.823 3.199 -24.783 1.00 71.81 165 CYS A CA 1
ATOM 1308 C C . CYS A 1 165 ? 9.518 3.996 -24.797 1.00 71.81 165 CYS A C 1
ATOM 1310 O O . CYS A 1 165 ? 8.438 3.417 -24.878 1.00 71.81 165 CYS A O 1
ATOM 1312 N N . LYS A 1 166 ? 9.613 5.328 -24.723 1.00 73.62 166 LYS A N 1
ATOM 1313 C CA . LYS A 1 166 ? 8.460 6.241 -24.625 1.00 73.62 166 LYS A CA 1
ATOM 1314 C C . LYS A 1 166 ? 7.367 5.978 -25.670 1.00 73.62 166 LYS A C 1
ATOM 1316 O O . LYS A 1 166 ? 6.187 6.088 -25.358 1.00 73.62 166 LYS A O 1
ATOM 1321 N N . GLU A 1 167 ? 7.754 5.584 -26.882 1.00 71.12 167 GLU A N 1
ATOM 1322 C CA . GLU A 1 167 ? 6.840 5.239 -27.984 1.00 71.12 167 GLU A CA 1
ATOM 1323 C C . GLU A 1 167 ? 6.009 3.970 -27.721 1.00 71.12 167 GLU A C 1
ATOM 1325 O O . GLU A 1 167 ? 4.928 3.818 -28.278 1.00 71.12 167 GLU A O 1
ATOM 1330 N N . ASN A 1 168 ? 6.474 3.093 -26.828 1.00 68.50 168 ASN A N 1
ATOM 1331 C CA . ASN A 1 168 ? 5.832 1.824 -26.472 1.00 68.50 168 ASN A CA 1
ATOM 1332 C C . ASN A 1 168 ? 5.063 1.911 -25.139 1.00 68.50 168 ASN A C 1
ATOM 1334 O O . ASN A 1 168 ? 4.314 0.998 -24.796 1.00 68.50 168 ASN A O 1
ATOM 1338 N N . PHE A 1 169 ? 5.231 3.002 -24.386 1.00 69.44 169 PHE A N 1
ATOM 1339 C CA . PHE A 1 169 ? 4.653 3.212 -23.055 1.00 69.44 169 PHE A CA 1
ATOM 1340 C C . PHE A 1 169 ? 3.504 4.234 -23.085 1.00 69.44 169 PHE A C 1
ATOM 1342 O O . PHE A 1 169 ? 3.511 5.238 -22.370 1.00 69.44 169 PHE A O 1
ATOM 1349 N N . PHE A 1 170 ? 2.485 3.987 -23.914 1.00 63.81 170 PHE A N 1
ATOM 1350 C CA . PHE A 1 170 ? 1.286 4.830 -23.940 1.00 63.81 170 PHE A CA 1
ATOM 1351 C C . PHE A 1 170 ? 0.580 4.832 -22.574 1.00 63.81 170 PHE A C 1
ATOM 1353 O O . PHE A 1 170 ? 0.266 3.780 -22.017 1.00 63.81 170 PHE A O 1
ATOM 1360 N N . GLY A 1 171 ? 0.308 6.026 -22.038 1.00 64.69 171 GLY A N 1
ATOM 1361 C CA . GLY A 1 171 ? -0.390 6.187 -20.758 1.00 64.69 171 GLY A CA 1
ATOM 1362 C C . GLY A 1 171 ? 0.482 5.969 -19.518 1.00 64.69 171 GLY A C 1
ATOM 1363 O O . GLY A 1 171 ? -0.065 5.753 -18.439 1.00 64.69 171 GLY A O 1
ATOM 1364 N N . SER A 1 172 ? 1.812 6.054 -19.636 1.00 67.69 172 SER A N 1
ATOM 1365 C CA . SER A 1 172 ? 2.739 5.979 -18.495 1.00 67.69 172 SER A CA 1
ATOM 1366 C C . SER A 1 172 ? 2.466 7.013 -17.399 1.00 67.69 172 SER A C 1
ATOM 1368 O O . SER A 1 172 ? 2.773 6.772 -16.240 1.00 67.69 172 SER A O 1
ATOM 1370 N N . GLU A 1 173 ? 1.835 8.140 -17.729 1.00 68.38 173 GLU A N 1
ATOM 1371 C CA . GLU A 1 173 ? 1.393 9.137 -16.746 1.00 68.38 173 GLU A CA 1
ATOM 1372 C C . GLU A 1 173 ? 0.287 8.596 -15.822 1.00 68.38 173 GLU A C 1
ATOM 1374 O O . GLU A 1 173 ? 0.283 8.893 -14.630 1.00 68.38 173 GLU A O 1
ATOM 1379 N N . MET A 1 174 ? -0.597 7.724 -16.327 1.00 73.62 174 MET A N 1
ATOM 1380 C CA . MET A 1 174 ? -1.658 7.098 -15.523 1.00 73.62 174 MET A CA 1
ATOM 1381 C C . MET A 1 174 ? -1.134 6.010 -14.580 1.00 73.62 174 MET A C 1
ATOM 1383 O O . MET A 1 174 ? -1.839 5.606 -13.661 1.00 73.62 174 MET A O 1
ATOM 1387 N N . PHE A 1 175 ? 0.093 5.524 -14.775 1.00 83.62 175 PHE A N 1
ATOM 1388 C CA . PHE A 1 175 ? 0.685 4.515 -13.896 1.00 83.62 175 PHE A CA 1
ATOM 1389 C C . PHE A 1 175 ? 0.832 5.026 -12.459 1.00 83.62 175 PHE A C 1
ATOM 1391 O O . PHE A 1 175 ? 0.508 4.309 -11.514 1.00 83.62 175 PHE A O 1
ATOM 1398 N N . TYR A 1 176 ? 1.270 6.276 -12.287 1.00 85.31 176 TYR A N 1
ATOM 1399 C CA . TYR A 1 176 ? 1.485 6.857 -10.959 1.00 85.31 176 TYR A CA 1
ATOM 1400 C C . TYR A 1 176 ? 0.175 7.201 -10.236 1.00 85.31 176 TYR A C 1
ATOM 1402 O O . TYR A 1 176 ? 0.162 7.291 -9.007 1.00 85.31 176 TYR A O 1
ATOM 1410 N N . GLU A 1 177 ? -0.956 7.273 -10.949 1.00 85.81 177 GLU A N 1
ATOM 1411 C CA . GLU A 1 177 ? -2.281 7.365 -10.319 1.00 85.81 177 GLU A CA 1
ATOM 1412 C C . GLU A 1 177 ? -2.589 6.134 -9.452 1.00 85.81 177 GLU A C 1
ATOM 1414 O O . GLU A 1 177 ? -3.291 6.247 -8.448 1.00 85.81 177 GLU A O 1
ATOM 1419 N N . ASN A 1 178 ? -1.992 4.972 -9.746 1.00 89.12 178 ASN A N 1
ATOM 1420 C CA . ASN A 1 178 ? -2.127 3.788 -8.893 1.00 89.12 178 ASN A CA 1
ATOM 1421 C C . ASN A 1 178 ? -1.517 3.992 -7.498 1.00 89.12 178 ASN A C 1
ATOM 1423 O O . ASN A 1 178 ? -1.920 3.322 -6.549 1.00 89.12 178 ASN A O 1
ATOM 1427 N N . TYR A 1 179 ? -0.561 4.912 -7.346 1.00 90.38 179 TYR A N 1
ATOM 1428 C CA . TYR A 1 179 ? 0.086 5.191 -6.062 1.00 90.38 179 TYR A CA 1
ATOM 1429 C C . TYR A 1 179 ? -0.598 6.309 -5.283 1.00 90.38 179 TYR A C 1
ATOM 1431 O O . TYR A 1 179 ? -0.406 6.417 -4.071 1.00 90.38 179 TYR A O 1
ATOM 1439 N N . LYS A 1 180 ? -1.440 7.110 -5.946 1.00 88.94 180 LYS A N 1
ATOM 1440 C CA . LYS A 1 180 ? -2.060 8.315 -5.384 1.00 88.94 180 LYS A CA 1
ATOM 1441 C C . LYS A 1 180 ? -2.742 8.070 -4.045 1.00 88.94 180 LYS A C 1
ATOM 1443 O O . LYS A 1 180 ? -2.449 8.767 -3.078 1.00 88.94 180 LYS A O 1
ATOM 1448 N N . SER A 1 181 ? -3.602 7.058 -3.962 1.00 90.94 181 SER A N 1
ATOM 1449 C CA . SER A 1 181 ? -4.348 6.751 -2.734 1.00 90.94 181 SER A CA 1
ATOM 1450 C C . SER A 1 181 ? -3.432 6.407 -1.556 1.00 90.94 181 SER A C 1
ATOM 1452 O O . SER A 1 181 ? -3.696 6.838 -0.437 1.00 90.94 181 SER A O 1
ATOM 1454 N N . ILE A 1 182 ? -2.348 5.671 -1.810 1.00 92.94 182 ILE A N 1
ATOM 1455 C CA . ILE A 1 182 ? -1.373 5.258 -0.791 1.00 92.94 182 ILE A CA 1
ATOM 1456 C C . ILE A 1 182 ? -0.576 6.474 -0.316 1.00 92.94 182 ILE A C 1
ATOM 1458 O O . ILE A 1 182 ? -0.454 6.724 0.880 1.00 92.94 182 ILE A O 1
ATOM 1462 N N . VAL A 1 183 ? -0.071 7.262 -1.267 1.00 91.56 183 VAL A N 1
ATOM 1463 C CA . VAL A 1 183 ? 0.762 8.440 -1.008 1.00 91.56 183 VAL A CA 1
ATOM 1464 C C . VAL A 1 183 ? -0.023 9.523 -0.260 1.00 91.56 183 VAL A C 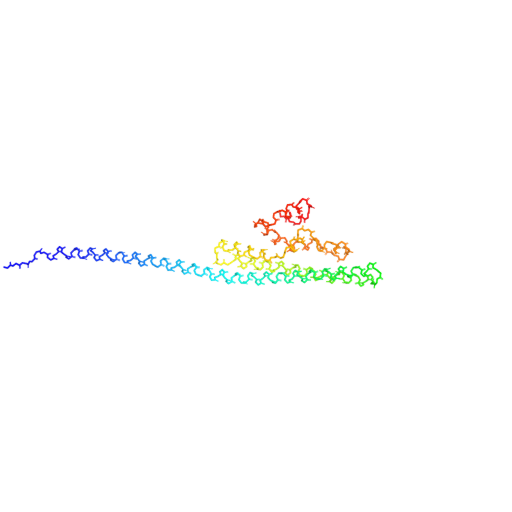1
ATOM 1466 O O . VAL A 1 183 ? 0.498 10.127 0.678 1.00 91.56 183 VAL A O 1
ATOM 1469 N N . LEU A 1 184 ? -1.293 9.746 -0.617 1.00 90.69 184 LEU A N 1
ATOM 1470 C CA . LEU A 1 184 ? -2.174 10.661 0.115 1.00 90.69 184 LEU A CA 1
ATOM 1471 C C . LEU A 1 184 ? -2.389 10.202 1.558 1.00 90.69 184 LEU A C 1
ATOM 1473 O O . LEU A 1 184 ? -2.323 11.023 2.471 1.00 90.69 184 LEU A O 1
ATOM 1477 N N . GLU A 1 185 ? -2.598 8.905 1.778 1.00 93.00 185 GLU A N 1
ATOM 1478 C CA . GLU A 1 185 ? -2.769 8.363 3.124 1.00 93.00 185 GLU A CA 1
ATOM 1479 C C . GLU A 1 185 ? -1.491 8.531 3.960 1.00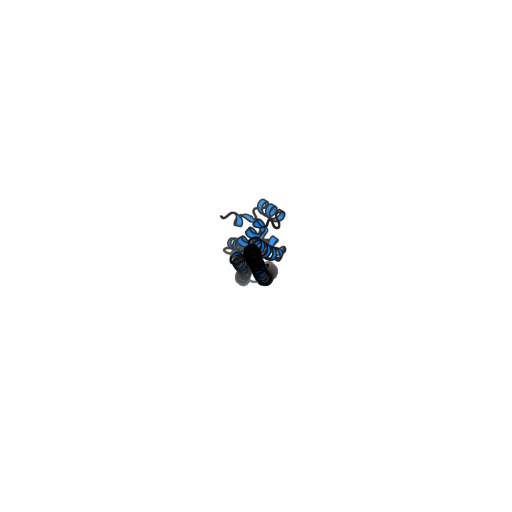 93.00 185 GLU A C 1
ATOM 1481 O O . GLU A 1 185 ? -1.555 9.052 5.069 1.00 93.00 185 GLU A O 1
ATOM 1486 N N . MET A 1 186 ? -0.314 8.210 3.408 1.00 93.00 186 MET A N 1
ATOM 1487 C CA . MET A 1 186 ? 0.976 8.445 4.077 1.00 93.00 186 MET A CA 1
ATOM 1488 C C . MET A 1 186 ? 1.162 9.911 4.485 1.00 93.00 186 MET A C 1
ATOM 1490 O O . MET A 1 186 ? 1.571 10.197 5.613 1.00 93.00 186 MET A O 1
ATOM 1494 N N . ASN A 1 187 ? 0.818 10.844 3.593 1.00 90.25 187 ASN A N 1
ATOM 1495 C CA . ASN A 1 187 ? 0.888 12.274 3.879 1.00 90.25 187 ASN A CA 1
ATOM 1496 C C . ASN A 1 187 ? -0.107 12.694 4.975 1.00 90.25 187 ASN A C 1
ATOM 1498 O O . ASN A 1 187 ? 0.246 13.498 5.836 1.00 90.25 187 ASN A O 1
ATOM 1502 N N . ASN A 1 188 ? -1.319 12.129 4.992 1.00 91.25 188 ASN A N 1
ATOM 1503 C CA . ASN A 1 188 ? -2.313 12.391 6.040 1.00 91.25 188 ASN A CA 1
ATOM 1504 C C . ASN A 1 188 ? -1.829 11.935 7.425 1.00 91.25 188 ASN A C 1
ATOM 1506 O O . ASN A 1 188 ? -2.086 12.614 8.417 1.00 91.25 188 ASN A O 1
ATOM 1510 N N . PHE A 1 189 ? -1.077 10.833 7.494 1.00 91.88 189 PHE A N 1
ATOM 1511 C CA . PHE A 1 189 ? -0.421 10.374 8.724 1.00 91.88 189 PHE A CA 1
ATOM 1512 C C . PHE A 1 189 ? 0.878 11.131 9.056 1.00 91.88 189 PHE A C 1
ATOM 1514 O O . PHE A 1 189 ? 1.521 10.831 10.063 1.00 91.88 189 PHE A O 1
ATOM 1521 N N . GLY A 1 190 ? 1.282 12.110 8.237 1.00 90.19 190 GLY A N 1
ATOM 1522 C CA . GLY A 1 190 ? 2.512 12.883 8.429 1.00 90.19 190 GLY A CA 1
ATOM 1523 C C . GLY A 1 190 ? 3.793 12.066 8.236 1.00 90.19 190 GLY A C 1
ATOM 1524 O O . GLY A 1 190 ? 4.854 12.448 8.735 1.00 90.19 190 GLY A O 1
ATOM 1525 N N . MET A 1 191 ? 3.711 10.931 7.541 1.00 90.81 191 MET A N 1
ATOM 1526 C CA . MET A 1 191 ? 4.851 10.053 7.302 1.00 90.81 191 MET A CA 1
ATOM 1527 C C . MET A 1 191 ? 5.777 10.654 6.245 1.00 90.81 191 MET A C 1
ATOM 1529 O O . MET A 1 191 ? 5.322 11.217 5.252 1.00 90.81 191 MET A O 1
ATOM 1533 N N . TYR A 1 192 ? 7.090 10.515 6.444 1.00 89.19 192 TYR A N 1
ATOM 1534 C CA . TYR A 1 192 ? 8.115 10.923 5.473 1.00 89.19 192 TYR A CA 1
ATOM 1535 C C . TYR A 1 192 ? 8.018 12.387 5.006 1.00 89.19 192 TYR A C 1
ATOM 1537 O O . TYR A 1 192 ? 8.369 12.700 3.869 1.00 89.19 192 TYR A O 1
ATOM 1545 N N . SER A 1 193 ? 7.576 13.299 5.879 1.00 87.75 193 SER A N 1
ATOM 1546 C CA . SER A 1 193 ? 7.326 14.717 5.562 1.00 87.75 193 SER A CA 1
ATOM 1547 C C . SER A 1 193 ? 8.458 15.398 4.779 1.00 87.75 193 SER A C 1
ATOM 1549 O O . SER A 1 193 ? 8.200 16.096 3.801 1.00 87.75 193 SER A O 1
ATOM 1551 N N . LEU A 1 194 ? 9.718 15.123 5.132 1.00 88.94 194 LEU A N 1
ATOM 1552 C CA . LEU A 1 194 ? 10.891 15.640 4.419 1.00 88.94 194 LEU A CA 1
ATOM 1553 C C . LEU A 1 194 ? 10.954 15.185 2.951 1.00 88.94 194 LEU A C 1
ATOM 1555 O O . LEU A 1 194 ? 11.291 15.989 2.081 1.00 88.94 194 LEU A O 1
ATOM 1559 N N . LEU A 1 195 ? 10.629 13.921 2.663 1.00 88.19 195 LEU A N 1
ATOM 1560 C CA . LEU A 1 195 ? 10.601 13.399 1.293 1.00 88.19 195 LEU A CA 1
ATOM 1561 C C . LEU A 1 195 ? 9.449 14.006 0.497 1.00 88.19 195 LEU A C 1
ATOM 1563 O O . LEU A 1 195 ? 9.634 14.370 -0.661 1.00 88.19 195 LEU A O 1
ATOM 1567 N N . PHE A 1 196 ? 8.284 14.175 1.124 1.00 87.44 196 PHE A N 1
ATOM 1568 C CA . PHE A 1 196 ? 7.151 14.865 0.509 1.00 87.44 196 PHE A CA 1
ATOM 1569 C C . PHE A 1 196 ? 7.495 16.310 0.143 1.00 87.44 196 PHE A C 1
ATOM 1571 O O . PHE A 1 196 ? 7.190 16.754 -0.963 1.00 87.44 196 PHE A O 1
ATOM 1578 N N . ASP A 1 197 ? 8.172 17.042 1.025 1.00 86.94 197 ASP A N 1
ATOM 1579 C CA . ASP A 1 197 ? 8.598 18.414 0.744 1.00 86.94 197 ASP A CA 1
ATOM 1580 C C . ASP A 1 197 ? 9.628 18.480 -0.389 1.00 86.94 197 ASP A C 1
ATOM 1582 O O . ASP A 1 197 ? 9.564 19.373 -1.239 1.00 86.94 197 ASP A O 1
ATOM 1586 N N . GLN A 1 198 ? 10.560 17.525 -0.444 1.00 87.56 198 GLN A N 1
ATOM 1587 C CA . GLN A 1 198 ? 11.514 17.407 -1.549 1.00 87.56 198 GLN A CA 1
ATOM 1588 C C . GLN A 1 198 ? 10.813 17.101 -2.875 1.00 87.56 198 GLN A C 1
ATOM 1590 O O . GLN A 1 198 ? 11.054 17.780 -3.872 1.00 87.56 198 GLN A O 1
ATOM 1595 N N . ALA A 1 199 ? 9.911 16.124 -2.893 1.00 85.88 199 ALA A N 1
ATOM 1596 C CA . ALA A 1 199 ? 9.201 15.743 -4.103 1.00 85.88 199 ALA A CA 1
ATOM 1597 C C . ALA A 1 199 ? 8.257 16.866 -4.592 1.00 85.88 199 ALA A C 1
ATOM 1599 O O . ALA A 1 199 ? 8.163 17.090 -5.800 1.00 85.88 199 ALA A O 1
ATOM 1600 N N . LYS A 1 200 ? 7.661 17.668 -3.689 1.00 84.44 200 LYS A N 1
ATOM 1601 C CA . LYS A 1 200 ? 6.910 18.891 -4.048 1.00 84.44 200 LYS A CA 1
ATOM 1602 C C . LYS A 1 200 ? 7.800 19.940 -4.709 1.00 84.44 200 LYS A C 1
ATOM 1604 O O . LYS A 1 200 ? 7.408 20.504 -5.727 1.00 84.44 200 LYS A O 1
ATOM 1609 N N . LYS A 1 201 ? 8.987 20.204 -4.148 1.00 85.19 201 LYS A N 1
ATOM 1610 C CA . LYS A 1 201 ? 9.954 21.166 -4.714 1.00 85.19 201 LYS A CA 1
ATOM 1611 C C . LYS A 1 201 ? 10.429 20.757 -6.107 1.00 85.19 201 LYS A C 1
ATOM 1613 O O . LYS A 1 201 ? 10.634 21.624 -6.947 1.00 85.19 201 LYS A O 1
ATOM 1618 N N . ASN A 1 202 ? 10.558 19.455 -6.347 1.00 81.38 202 ASN A N 1
ATOM 1619 C CA . ASN A 1 202 ? 11.009 18.910 -7.624 1.00 81.38 202 ASN A CA 1
ATOM 1620 C C . ASN A 1 202 ? 9.892 18.799 -8.679 1.00 81.38 202 ASN A C 1
ATOM 1622 O O . ASN A 1 202 ? 10.177 18.402 -9.802 1.00 81.38 202 ASN A O 1
ATOM 1626 N N . GLY A 1 203 ? 8.633 19.114 -8.342 1.00 75.69 203 GLY A N 1
ATOM 1627 C CA . GLY A 1 203 ? 7.489 18.944 -9.253 1.00 75.69 203 GLY A CA 1
ATOM 1628 C C . GLY A 1 203 ? 7.075 17.483 -9.481 1.00 75.69 203 GLY A C 1
ATOM 1629 O O . GLY A 1 203 ? 6.176 17.205 -10.265 1.00 75.69 203 GLY A O 1
ATOM 1630 N N . ASN A 1 204 ? 7.667 16.527 -8.760 1.00 71.75 204 ASN A N 1
ATOM 1631 C CA . ASN A 1 204 ? 7.427 15.093 -8.969 1.00 71.75 204 ASN A CA 1
ATOM 1632 C C . ASN A 1 204 ? 6.046 14.620 -8.485 1.00 71.75 204 ASN A C 1
ATOM 1634 O O . ASN A 1 204 ? 5.664 13.477 -8.716 1.00 71.75 204 ASN A O 1
ATOM 1638 N N . ILE A 1 205 ? 5.306 15.492 -7.798 1.00 67.00 205 ILE A N 1
ATOM 1639 C CA . ILE A 1 205 ? 4.010 15.201 -7.180 1.00 67.00 205 ILE A CA 1
ATOM 1640 C C . ILE A 1 205 ? 2.849 15.876 -7.941 1.00 67.00 205 ILE A C 1
ATOM 1642 O O . ILE A 1 205 ? 1.732 15.981 -7.438 1.00 67.00 205 ILE A O 1
ATOM 1646 N N . ASP A 1 206 ? 3.071 16.358 -9.165 1.00 66.00 206 ASP A N 1
ATOM 1647 C CA . ASP A 1 206 ? 2.027 17.068 -9.918 1.00 66.00 206 ASP A CA 1
ATOM 1648 C C . ASP A 1 206 ? 0.777 16.202 -10.184 1.00 66.00 206 ASP A C 1
ATOM 1650 O O . ASP A 1 206 ? -0.335 16.730 -10.191 1.00 66.00 206 ASP A O 1
ATOM 1654 N N . TYR A 1 207 ? 0.916 14.872 -10.240 1.00 66.31 207 TYR A N 1
ATOM 1655 C CA . TYR A 1 207 ? -0.211 13.928 -10.329 1.00 66.31 207 TYR A CA 1
ATOM 1656 C C . TYR A 1 207 ? -1.082 13.862 -9.049 1.00 66.31 207 TYR A C 1
ATOM 1658 O O . TYR A 1 207 ? -2.252 13.481 -9.094 1.00 66.31 207 TYR A O 1
ATOM 1666 N N . LEU A 1 208 ? -0.578 14.307 -7.889 1.00 60.88 208 LEU A N 1
ATOM 1667 C CA . LEU A 1 208 ? -1.404 14.448 -6.680 1.00 60.88 208 LEU A CA 1
ATOM 1668 C C . LEU A 1 208 ? -2.167 15.781 -6.622 1.00 60.88 208 LEU A C 1
ATOM 1670 O O . LEU A 1 208 ? -3.032 15.926 -5.761 1.00 60.88 208 LEU A O 1
ATOM 1674 N N . LYS A 1 209 ? -1.869 16.755 -7.498 1.00 56.22 209 LYS A N 1
ATOM 1675 C CA . LYS A 1 209 ? -2.544 18.069 -7.520 1.00 56.22 209 LYS A CA 1
ATOM 1676 C C . LYS A 1 209 ? -3.907 18.043 -8.223 1.00 56.22 209 LYS A C 1
ATOM 1678 O O . LYS A 1 209 ? -4.645 19.016 -8.120 1.00 56.22 209 LYS A O 1
ATOM 1683 N N . SER A 1 210 ? -4.250 16.964 -8.928 1.00 41.72 210 SER A N 1
ATOM 1684 C CA . SER A 1 210 ? -5.547 16.787 -9.591 1.00 41.72 210 SER A CA 1
ATOM 1685 C C . SER A 1 210 ? -6.625 16.327 -8.596 1.00 41.72 210 SER A C 1
ATOM 1687 O O . SER A 1 210 ? -6.942 15.136 -8.506 1.00 41.72 210 SER A O 1
ATOM 1689 N N . VAL A 1 211 ? -7.164 17.274 -7.821 1.00 35.44 211 VAL A N 1
ATOM 1690 C CA . VAL A 1 211 ? -8.491 17.206 -7.175 1.00 35.44 211 VAL A CA 1
ATOM 1691 C C . VAL A 1 211 ? -9.155 18.567 -7.309 1.00 35.44 211 VAL A C 1
ATOM 1693 O O . VAL A 1 211 ? -8.516 19.562 -6.899 1.00 35.44 211 VAL A O 1
#